Protein AF-A0A1J4KI04-F1 (afdb_monomer)

Sequence (326 aa):
MLRLYLRALSANTQESIVEVAEDTQDYMMHNFNSMPKLFSFDTTFLATLIESESIIQQVRSPKKSLAASDVIFCFVLVPTCIFSVNPPDESRFRLMTSTVLQTIPWPTYISQAISRRYNLSFTIFNRNVNLQNSVLIGVASLYQAFIGRNTGAKTKRPIVSFLSKSFQIFVINQLAFCLSQFLLKKLSFIPPSIIEEVVPSFIAAPLTHLVLTVGVENLFSSLVLSILRANKNPPRCDYEIPPEEPVPQALKCIICYDIFTDPVTCRGHTFCRGCLRRWLHRTRGHARHPITGEMIKESDIKSNIVFDLLVSNYRLCLQNKNRNRA

Radius of gyration: 25.9 Å; Cα contacts (8 Å, |Δi|>4): 311; chains: 1; bounding box: 59×44×76 Å

Secondary structure (DSSP, 8-state):
-HHHHHHHHH--SHHHHHHHHHHHHHHHHHHGGG---TT---HHHHHHHHHHHHHHHHHHS--SS--HHHHHIIIIIHHHHHHTT---HHHHHHHHHHHHHTTS-HHHHHHHHHHHHH---HHHHHH-HHHHHHHHHHHHHHHHHHHHHHHS-S----HHHHHHHHHHHHHHHHHHHHHHHHHHHH-TTS-HHHHHHHHIIIIIHHHHHHHHHT-HHHHHHHHHHHHHHHH--------PPPTTS---GGGB-TTTSSB-SSEEEETTEEEEHHHHHHHHHHTTT--B-TTT--B--GGGEEE-HHHHHHHHHHHHHHHHHHHTT-

Solvent-accessible surface area (backbone atoms only — not comparable to full-atom values): 18268 Å² total; per-residue (Å²): 109,52,70,57,43,54,49,37,71,69,27,76,48,71,66,51,35,45,54,47,37,45,55,48,42,52,50,29,56,77,43,48,91,68,65,75,57,82,81,68,70,54,61,63,56,50,34,46,46,54,37,31,47,30,56,47,47,36,64,76,56,70,65,91,66,84,50,73,66,52,49,45,41,44,70,45,50,51,49,52,60,48,60,75,66,65,61,59,70,73,42,48,54,49,41,56,49,27,38,57,58,49,72,51,63,50,68,60,54,52,51,52,52,50,28,72,73,66,70,47,58,59,66,63,58,69,69,36,62,69,58,49,45,52,51,49,41,42,52,32,18,45,50,48,40,52,51,55,59,70,72,57,68,96,67,89,70,57,69,66,61,51,53,52,48,20,51,52,36,27,52,44,48,52,50,32,50,53,49,34,57,50,45,56,73,72,42,74,88,54,62,62,71,54,48,67,50,45,38,42,62,71,48,27,47,45,51,44,50,42,39,74,76,63,29,61,72,54,49,52,32,51,49,53,50,50,53,50,55,74,70,46,79,72,77,83,63,83,61,77,77,59,91,83,61,85,76,58,72,70,51,35,12,85,83,77,72,40,70,55,53,69,27,22,30,41,89,30,44,66,31,19,43,71,55,52,54,55,53,37,64,70,41,77,87,50,38,44,39,94,82,85,60,45,83,55,56,78,89,51,54,40,80,30,64,53,57,47,47,35,49,36,40,48,38,51,46,52,53,50,56,52,62,74,72,108

Nearest PDB structures (foldseek):
  7l3l-assembly1_A  TM=8.160E-01  e=5.608E-02  Homo sapiens
  7l3l-assembly2_C  TM=7.860E-01  e=6.417E-02  Homo sapiens

Mean predicted aligned error: 6.83 Å

InterPro domains:
  IPR013083 Zinc finger, RING/FYVE/PHD-type [G3DSA:3.30.40.10] (244-317)
  IPR027370 Zinc finger, RING-type, eukaryotic [PF13445] (253-281)
  IPR039577 E3 ubiquitin-protein ligase Rad18 [PTHR14134] (231-315)

Organism: NCBI:txid1144522

Foldseek 3Di:
DLVLLVQLVVDQAPVSLLVSLVVLLVCLLVCLVQDDDLPDDQLLLVLLLLLLLLLLLCLVPVDPDDDPVLCCVLVPVQLVVSVVVVHPPVSSVSSNVSSVSSGDRNLVVVLVVCCVPPVPDSVVCVVDSVNSSLVSLLVSLLSSLVSLVVVPDDDDDDVVVSVVLSVQLSVQSVVLSVVLVVCVVVVVVDPSVCSSPCSCVPGSSSSNVCCSRPNPVVVVSVVVVVVVVVPDPDPPLPQDDPPPDDDDPSQAAPQVRDGADQWKDASSDIHHPVRLVVVQVVVPPQSADPPPRDGDDPVRIGGDVSSVSSSSSSSVSVVVVVVVVD

Structure (mmCIF, N/CA/C/O backbone):
data_AF-A0A1J4KI04-F1
#
_entry.id   AF-A0A1J4KI04-F1
#
loop_
_atom_site.group_PDB
_atom_site.id
_atom_site.type_symbol
_atom_site.label_atom_id
_atom_site.label_alt_id
_atom_site.label_comp_id
_atom_site.label_asym_id
_atom_site.label_entity_id
_atom_site.label_seq_id
_atom_site.pdbx_PDB_ins_code
_atom_site.Cartn_x
_atom_site.Cartn_y
_atom_site.Cartn_z
_atom_site.occupancy
_atom_site.B_iso_or_equiv
_atom_site.auth_seq_id
_atom_site.auth_comp_id
_atom_site.auth_asym_id
_atom_site.auth_atom_id
_atom_site.pdbx_PDB_model_num
ATOM 1 N N . MET A 1 1 ? -5.953 6.759 8.033 1.00 85.81 1 MET A N 1
ATOM 2 C CA . MET A 1 1 ? -5.789 5.678 9.043 1.00 85.81 1 MET A CA 1
ATOM 3 C C . MET A 1 1 ? -4.759 5.967 10.138 1.00 85.81 1 MET A C 1
ATOM 5 O O . MET A 1 1 ? -5.140 5.861 11.293 1.00 85.81 1 MET A O 1
ATOM 9 N N . LEU A 1 2 ? -3.492 6.320 9.852 1.00 87.19 2 LEU A N 1
ATOM 10 C CA . LEU A 1 2 ? -2.475 6.498 10.916 1.00 87.19 2 LEU A CA 1
ATOM 11 C C . LEU A 1 2 ? -2.885 7.531 11.981 1.00 87.19 2 LEU A C 1
ATOM 13 O O . LEU A 1 2 ? -2.765 7.252 13.167 1.00 87.19 2 LEU A O 1
ATOM 17 N N . ARG A 1 3 ? -3.437 8.681 11.572 1.00 92.50 3 ARG A N 1
ATOM 18 C CA . ARG A 1 3 ? -3.956 9.703 12.500 1.00 92.50 3 ARG A CA 1
ATOM 19 C C . ARG A 1 3 ? -4.991 9.141 13.486 1.00 92.50 3 ARG A C 1
ATOM 21 O O . ARG A 1 3 ? -4.889 9.412 14.674 1.00 92.50 3 ARG A O 1
ATOM 28 N N . LEU A 1 4 ? -5.947 8.343 13.003 1.00 94.56 4 LEU A N 1
ATOM 29 C CA . LEU A 1 4 ? -6.974 7.706 13.841 1.00 94.56 4 LEU A CA 1
ATOM 30 C C . LEU A 1 4 ? -6.364 6.682 14.797 1.00 94.56 4 LEU A C 1
ATOM 32 O O . LEU A 1 4 ? -6.734 6.630 15.960 1.00 94.56 4 LEU A O 1
ATOM 36 N N . TYR A 1 5 ? -5.375 5.919 14.333 1.00 93.06 5 TYR A N 1
ATOM 37 C CA . TYR A 1 5 ? -4.645 4.989 15.188 1.00 93.06 5 TYR A CA 1
ATOM 38 C C . TYR A 1 5 ? -3.877 5.709 16.311 1.00 93.06 5 TYR A C 1
ATOM 40 O O . TYR A 1 5 ? -3.910 5.269 17.455 1.00 93.06 5 TYR A O 1
ATOM 48 N N . LEU A 1 6 ? -3.215 6.834 16.013 1.00 92.50 6 LEU A N 1
ATOM 49 C CA . LEU A 1 6 ? -2.539 7.646 17.031 1.00 92.50 6 LEU A CA 1
ATOM 50 C C . LEU A 1 6 ? -3.536 8.263 18.023 1.00 92.50 6 LEU A C 1
ATOM 52 O O . LEU A 1 6 ? -3.277 8.233 19.221 1.00 92.50 6 LEU A O 1
ATOM 56 N N . ARG A 1 7 ? -4.693 8.746 17.546 1.00 96.50 7 ARG A N 1
ATOM 57 C CA . ARG A 1 7 ? -5.780 9.221 18.419 1.00 96.50 7 ARG A CA 1
ATOM 58 C C . ARG A 1 7 ? -6.316 8.112 19.319 1.00 96.50 7 ARG A C 1
ATOM 60 O O . ARG A 1 7 ? -6.491 8.340 20.508 1.00 96.50 7 ARG A O 1
ATOM 67 N N . ALA A 1 8 ? -6.504 6.910 18.777 1.00 95.38 8 ALA A N 1
ATOM 68 C CA . ALA A 1 8 ? -6.919 5.747 19.552 1.00 95.38 8 ALA A CA 1
ATOM 69 C C . ALA A 1 8 ? -5.881 5.378 20.620 1.00 95.38 8 ALA A C 1
ATOM 71 O O . ALA A 1 8 ? -6.259 5.018 21.725 1.00 95.38 8 ALA A O 1
ATOM 72 N N . LEU A 1 9 ? -4.579 5.526 20.338 1.00 92.75 9 LEU A N 1
ATOM 73 C CA . LEU A 1 9 ? -3.530 5.328 21.345 1.00 92.75 9 LEU A CA 1
ATOM 74 C C . LEU A 1 9 ? -3.581 6.361 22.473 1.00 92.75 9 LEU A C 1
ATOM 76 O O . LEU A 1 9 ? -3.302 6.004 23.613 1.00 92.75 9 LEU A O 1
ATOM 80 N N . SER A 1 10 ? -3.902 7.617 22.163 1.00 95.12 10 SER A N 1
ATOM 81 C CA . SER A 1 10 ? -4.017 8.681 23.166 1.00 95.12 10 SER A CA 1
ATOM 82 C C . SER A 1 10 ? -5.359 8.699 23.905 1.00 95.12 10 SER A C 1
ATOM 84 O O . SER A 1 10 ? -5.463 9.368 24.927 1.00 95.12 10 SER A O 1
ATOM 86 N N . ALA A 1 11 ? -6.382 8.007 23.396 1.00 97.00 11 ALA A N 1
ATOM 87 C CA . ALA A 1 11 ? -7.722 8.000 23.973 1.00 97.00 11 ALA A CA 1
ATOM 88 C C . ALA A 1 11 ? -7.748 7.173 25.267 1.00 97.00 11 ALA A C 1
ATOM 90 O O . ALA A 1 11 ? -7.657 5.943 25.238 1.00 97.00 11 ALA A O 1
ATOM 91 N N . ASN A 1 12 ? -7.851 7.870 26.397 1.00 95.69 12 ASN A N 1
ATOM 92 C CA . ASN A 1 12 ? -7.783 7.320 27.751 1.00 95.69 12 ASN A CA 1
ATOM 93 C C . ASN A 1 12 ? -9.030 7.631 28.602 1.00 95.69 12 ASN A C 1
ATOM 95 O O . ASN A 1 12 ? -9.054 7.290 29.783 1.00 95.69 12 ASN A O 1
ATOM 99 N N . THR A 1 13 ? -10.047 8.272 28.021 1.00 97.12 13 THR A N 1
ATOM 100 C CA . THR A 1 13 ? -11.359 8.507 28.645 1.00 97.12 13 THR A CA 1
ATOM 101 C C . THR A 1 13 ? -12.451 7.825 27.831 1.00 97.12 13 THR A C 1
ATOM 103 O O . THR A 1 13 ? -12.271 7.575 26.640 1.00 97.12 13 THR A O 1
ATOM 106 N N . GLN A 1 14 ? -13.600 7.528 28.441 1.00 97.31 14 GLN A N 1
ATOM 107 C CA . GLN A 1 14 ? -14.695 6.873 27.718 1.00 97.31 14 GLN A CA 1
ATOM 108 C C . GLN A 1 14 ? -15.203 7.741 26.561 1.00 97.31 14 GLN A C 1
ATOM 110 O O . GLN A 1 14 ? -15.413 7.228 25.466 1.00 97.31 14 GLN A O 1
ATOM 115 N N . GLU A 1 15 ? -15.320 9.052 26.772 1.00 97.69 15 GLU A N 1
ATOM 116 C CA . GLU A 1 15 ? -15.800 10.006 25.773 1.00 97.69 15 GLU A CA 1
ATOM 117 C C . GLU A 1 15 ? -14.845 10.088 24.577 1.00 97.69 15 GLU A C 1
ATOM 119 O O . GLU A 1 15 ? -15.279 9.956 23.435 1.00 97.69 15 GLU A O 1
ATOM 124 N N . SER A 1 16 ? -13.535 10.213 24.830 1.00 98.00 16 SER A N 1
ATOM 125 C CA . SER A 1 16 ? -12.532 10.277 23.756 1.00 98.00 16 SER A CA 1
ATOM 126 C C . SER A 1 16 ? -12.443 8.970 22.968 1.00 98.00 16 SER A C 1
ATOM 128 O O . SER A 1 16 ? -12.221 8.988 21.759 1.00 98.00 16 SER A O 1
ATOM 130 N N . ILE A 1 17 ? -12.645 7.822 23.621 1.00 98.12 17 ILE A N 1
ATOM 131 C CA . ILE A 1 17 ? -12.688 6.523 22.943 1.00 98.12 17 ILE A CA 1
ATOM 132 C C . ILE A 1 17 ? -13.905 6.440 22.015 1.00 98.12 17 ILE A C 1
ATOM 134 O O . ILE A 1 17 ? -13.762 5.979 20.882 1.00 98.12 17 ILE A O 1
ATOM 138 N N . VAL A 1 18 ? -15.082 6.880 22.472 1.00 98.19 18 VAL A N 1
ATOM 139 C CA . VAL A 1 18 ? -16.311 6.885 21.661 1.00 98.19 18 VAL A CA 1
ATOM 140 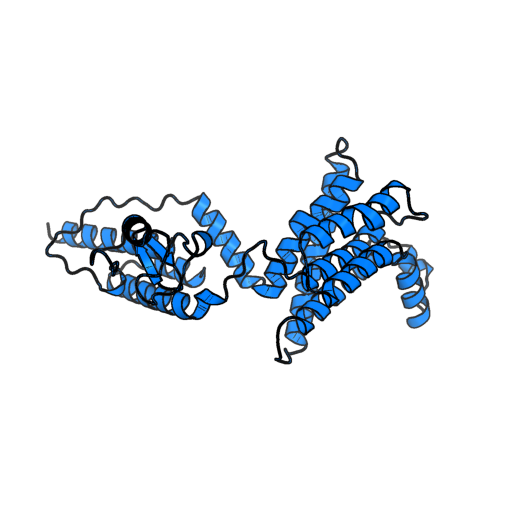C C . VAL A 1 18 ? -16.171 7.825 20.468 1.00 98.19 18 VAL A C 1
ATOM 142 O O . VAL A 1 18 ? -16.418 7.396 19.345 1.00 98.19 18 VAL A O 1
ATOM 145 N N . GLU A 1 19 ? -15.673 9.042 20.682 1.00 98.19 19 GLU A N 1
ATOM 146 C CA . GLU A 1 19 ? -15.419 10.017 19.613 1.00 98.19 19 GLU A CA 1
ATOM 147 C C . GLU A 1 19 ? -14.491 9.436 18.531 1.00 98.19 19 GLU A C 1
ATOM 149 O O . GLU A 1 19 ? -14.776 9.495 17.334 1.00 98.19 19 GLU A O 1
ATOM 154 N N . VAL A 1 20 ? -13.382 8.802 18.934 1.00 98.00 20 VAL A N 1
ATOM 155 C CA . VAL A 1 20 ? -12.448 8.189 17.977 1.00 98.00 20 VAL A CA 1
ATOM 156 C C . VAL A 1 20 ? -13.065 6.970 17.284 1.00 98.00 20 VAL A C 1
ATOM 158 O O . VAL A 1 20 ? -12.738 6.711 16.122 1.00 98.00 20 VAL A O 1
ATOM 161 N N . ALA A 1 21 ? -13.944 6.219 17.953 1.00 98.00 21 ALA A N 1
ATOM 162 C CA . ALA A 1 21 ? -14.664 5.101 17.347 1.00 98.00 21 ALA A CA 1
ATOM 163 C C . ALA A 1 21 ? -15.611 5.576 16.234 1.00 98.00 21 ALA A C 1
ATOM 165 O O . ALA A 1 21 ? -15.571 5.018 15.134 1.00 98.00 21 ALA A O 1
ATOM 166 N N . GLU A 1 22 ? -16.391 6.629 16.490 1.00 97.75 22 GLU A N 1
ATOM 167 C CA . GLU A 1 22 ? -17.307 7.249 15.522 1.00 97.75 22 GLU A CA 1
ATOM 168 C C . GLU A 1 22 ? -16.541 7.800 14.315 1.00 97.75 22 GLU A C 1
ATOM 170 O O . GLU A 1 22 ? -16.781 7.371 13.185 1.00 97.75 22 GLU A O 1
ATOM 175 N N . ASP A 1 23 ? -15.501 8.604 14.553 1.00 97.50 23 ASP A N 1
ATOM 176 C CA . ASP A 1 23 ? -14.636 9.130 13.491 1.00 97.50 23 ASP A CA 1
ATOM 177 C C . ASP A 1 23 ? -13.989 8.021 12.650 1.00 97.50 23 ASP A C 1
ATOM 179 O O . ASP A 1 23 ? -13.782 8.154 11.437 1.00 97.50 23 ASP A O 1
ATOM 183 N N . THR A 1 24 ? -13.615 6.911 13.293 1.00 95.94 24 THR A N 1
ATOM 184 C CA . THR A 1 24 ? -13.022 5.768 12.595 1.00 95.94 24 THR A CA 1
ATOM 185 C C . THR A 1 24 ? -14.052 5.080 11.714 1.00 95.94 24 THR A C 1
ATOM 187 O O . THR A 1 24 ? -13.730 4.712 10.581 1.00 95.94 24 THR A O 1
ATOM 190 N N . GLN A 1 25 ? -15.277 4.906 12.205 1.00 95.62 25 GLN A N 1
ATOM 191 C CA . GLN A 1 25 ? -16.367 4.319 11.441 1.00 95.62 25 GLN A CA 1
ATOM 192 C C . GLN A 1 25 ? -16.732 5.190 10.236 1.00 95.62 25 GLN A C 1
ATOM 194 O O . GLN A 1 25 ? -16.749 4.681 9.114 1.00 95.62 25 GLN A O 1
ATOM 199 N N . ASP A 1 26 ? -16.884 6.497 10.428 1.00 95.56 26 ASP A N 1
ATOM 200 C CA . ASP A 1 26 ? -17.163 7.452 9.353 1.00 95.56 26 ASP A CA 1
ATOM 201 C C . ASP A 1 26 ? -16.053 7.458 8.300 1.00 95.56 26 ASP A C 1
ATOM 203 O O . ASP A 1 26 ? -16.305 7.341 7.095 1.00 95.56 26 ASP A O 1
ATOM 207 N N . TYR A 1 27 ? -14.790 7.485 8.738 1.00 93.62 27 TYR A N 1
ATOM 208 C CA . TYR A 1 27 ? -13.652 7.379 7.829 1.00 93.62 27 TYR A CA 1
ATOM 209 C C . TYR A 1 27 ? -13.711 6.097 6.990 1.00 93.62 27 TYR A C 1
ATOM 211 O O . TYR A 1 27 ? -13.436 6.138 5.786 1.00 93.62 27 TYR A O 1
ATOM 219 N N . MET A 1 28 ? -14.039 4.954 7.601 1.00 92.19 28 MET A N 1
ATOM 220 C CA . MET A 1 28 ? -14.116 3.673 6.896 1.00 92.19 28 MET A CA 1
ATOM 221 C C . MET A 1 28 ? -15.279 3.630 5.907 1.00 92.19 28 MET A C 1
ATOM 223 O O . MET A 1 28 ? -15.091 3.112 4.806 1.00 92.19 28 MET A O 1
ATOM 227 N N . MET A 1 29 ? -16.425 4.219 6.247 1.00 91.75 29 MET A N 1
ATOM 228 C CA . MET A 1 29 ? -17.570 4.337 5.343 1.00 91.75 29 MET A CA 1
ATOM 229 C C . MET A 1 29 ? -17.233 5.171 4.104 1.00 91.75 29 MET A C 1
ATOM 231 O O . MET A 1 29 ? -17.523 4.757 2.982 1.00 91.75 29 MET A O 1
ATOM 235 N N . HIS A 1 30 ? -16.536 6.297 4.271 1.00 91.06 30 HIS A N 1
ATOM 236 C CA . HIS A 1 30 ? -16.162 7.161 3.147 1.00 91.06 30 HIS A CA 1
ATOM 237 C C . HIS A 1 30 ? -14.992 6.629 2.305 1.00 91.06 30 HIS A C 1
ATOM 239 O O . HIS A 1 30 ? -14.905 6.932 1.115 1.00 91.06 30 HIS A O 1
ATOM 245 N N . ASN A 1 31 ? -14.089 5.832 2.887 1.00 85.75 31 ASN A N 1
ATOM 246 C CA . ASN A 1 31 ? -12.852 5.391 2.226 1.00 85.75 31 ASN A CA 1
ATOM 247 C C . ASN A 1 31 ? -12.806 3.893 1.893 1.00 85.75 31 ASN A C 1
ATOM 249 O O . ASN A 1 31 ? -11.763 3.384 1.479 1.00 85.75 31 ASN A O 1
ATOM 253 N N . PHE A 1 32 ? -13.904 3.153 2.054 1.00 81.50 32 PHE A N 1
ATOM 254 C CA . PHE A 1 32 ? -13.889 1.715 1.784 1.00 81.50 32 PHE A CA 1
ATOM 255 C C . PHE A 1 32 ? -13.513 1.392 0.323 1.00 81.50 32 PHE A C 1
ATOM 257 O O . PHE A 1 32 ? -12.686 0.510 0.079 1.00 81.50 32 PHE A O 1
ATOM 264 N N . ASN A 1 33 ? -14.049 2.146 -0.640 1.00 73.56 33 ASN A N 1
ATOM 265 C CA . ASN A 1 33 ? -13.788 1.928 -2.068 1.00 73.56 33 ASN A CA 1
ATOM 266 C C . ASN A 1 33 ? -12.389 2.383 -2.518 1.00 73.56 33 ASN A C 1
ATOM 268 O O . ASN A 1 33 ? -11.973 2.056 -3.627 1.00 73.56 33 ASN A O 1
ATOM 272 N N . SER A 1 34 ? -11.661 3.139 -1.688 1.00 66.44 34 SER A N 1
ATOM 273 C CA . SER A 1 34 ? -10.398 3.777 -2.075 1.00 66.44 34 SER A CA 1
ATOM 274 C C . SER A 1 34 ? -9.149 3.042 -1.598 1.00 66.44 34 SER A C 1
ATOM 276 O O . SER A 1 34 ? -8.052 3.467 -1.949 1.00 66.44 34 SER A O 1
ATOM 278 N N . MET A 1 35 ? -9.262 1.939 -0.842 1.00 61.41 35 MET A N 1
ATOM 279 C CA . MET A 1 35 ? -8.083 1.149 -0.470 1.00 61.41 35 MET A CA 1
ATOM 280 C C . MET A 1 35 ? -7.562 0.362 -1.679 1.00 61.41 35 MET A C 1
ATOM 282 O O . MET A 1 35 ? -8.175 -0.645 -2.052 1.00 61.41 35 MET A O 1
ATOM 286 N N . PRO A 1 36 ? -6.412 0.733 -2.264 1.00 61.50 36 PRO A N 1
ATOM 287 C CA . PRO A 1 36 ? -5.876 -0.021 -3.377 1.00 61.50 36 PRO A CA 1
ATOM 288 C C . PRO A 1 36 ? -5.327 -1.342 -2.867 1.00 61.50 36 PRO A C 1
ATOM 290 O O . PRO A 1 36 ? -4.739 -1.439 -1.784 1.00 61.50 36 PRO A O 1
ATOM 293 N N . LYS A 1 37 ? -5.524 -2.389 -3.661 1.00 66.75 37 LYS A N 1
ATOM 294 C CA . LYS A 1 37 ? -4.862 -3.659 -3.398 1.00 66.75 37 LYS A CA 1
ATOM 295 C C . LYS A 1 37 ? -3.406 -3.478 -3.804 1.00 66.75 37 LYS A C 1
ATOM 297 O O . LYS A 1 37 ? -3.122 -3.011 -4.904 1.00 66.75 37 LYS A O 1
ATOM 302 N N . LEU A 1 38 ? -2.495 -3.853 -2.909 1.00 59.56 38 LEU A N 1
ATOM 303 C CA . LEU A 1 38 ? -1.060 -3.601 -3.062 1.00 59.56 38 LEU A CA 1
ATOM 304 C C . LEU A 1 38 ? -0.484 -4.169 -4.375 1.00 59.56 38 LEU A C 1
ATOM 306 O O . LEU A 1 38 ? 0.456 -3.607 -4.922 1.00 59.56 38 LEU A O 1
ATOM 310 N N . PHE A 1 39 ? -1.100 -5.239 -4.889 1.00 62.22 39 PHE A N 1
ATOM 311 C CA . PHE A 1 39 ? -0.681 -5.961 -6.092 1.00 62.22 39 PHE A CA 1
ATOM 312 C C . PHE A 1 39 ? -1.728 -5.981 -7.216 1.00 62.22 39 PHE A C 1
ATOM 314 O O . PHE A 1 39 ? -1.574 -6.739 -8.169 1.00 62.22 39 PHE A O 1
ATOM 321 N N . SER A 1 40 ? -2.806 -5.189 -7.137 1.00 67.62 40 SER A N 1
ATOM 322 C CA . SER A 1 40 ? -3.683 -5.028 -8.305 1.00 67.62 40 SER A CA 1
ATOM 323 C C . SER A 1 40 ? -3.160 -3.880 -9.155 1.00 67.62 40 SER A C 1
ATOM 325 O O . SER A 1 40 ? -3.476 -2.722 -8.884 1.00 67.62 40 SER A O 1
ATOM 327 N N . PHE A 1 41 ? -2.344 -4.198 -10.152 1.00 70.88 41 PHE A N 1
ATOM 328 C CA . PHE A 1 41 ? -1.918 -3.224 -11.146 1.00 70.88 41 PHE A CA 1
ATOM 329 C C . PHE A 1 41 ? -2.980 -3.123 -12.238 1.00 70.88 41 PHE A C 1
ATOM 331 O O . PHE A 1 41 ? -3.455 -4.142 -12.740 1.00 70.88 41 PHE A O 1
ATOM 338 N N . ASP A 1 42 ? -3.334 -1.901 -12.633 1.00 82.00 42 ASP A N 1
ATOM 339 C CA . ASP A 1 42 ? -3.959 -1.716 -13.939 1.00 82.00 42 ASP A CA 1
ATOM 340 C C . ASP A 1 42 ? -2.948 -2.142 -15.013 1.00 82.00 42 ASP A C 1
ATOM 342 O O . ASP A 1 42 ? -1.768 -1.793 -14.954 1.00 82.00 42 ASP A O 1
ATOM 346 N N . THR A 1 43 ? -3.412 -2.894 -16.001 1.00 82.81 43 THR A N 1
ATOM 347 C CA . THR A 1 43 ? -2.647 -3.317 -17.180 1.00 82.81 43 THR A CA 1
ATOM 348 C C . THR A 1 43 ? -1.940 -2.145 -17.868 1.00 82.81 43 THR A C 1
ATOM 350 O O . THR A 1 43 ? -0.791 -2.271 -18.286 1.00 82.81 43 THR A O 1
ATOM 353 N N . THR A 1 44 ? -2.568 -0.965 -17.893 1.00 85.38 44 THR A N 1
ATOM 354 C CA . THR A 1 44 ? -1.974 0.269 -18.426 1.00 85.38 44 THR A CA 1
ATOM 355 C C . THR A 1 44 ? -0.794 0.752 -17.585 1.00 85.38 44 THR A C 1
ATOM 357 O O . THR A 1 44 ? 0.225 1.213 -18.110 1.00 85.38 44 THR A O 1
ATOM 360 N N . PHE A 1 45 ? -0.912 0.643 -16.261 1.00 85.00 45 PHE A N 1
ATOM 361 C CA . PHE A 1 45 ? 0.172 0.971 -15.347 1.00 85.00 45 PHE A CA 1
ATOM 362 C C . PHE A 1 45 ? 1.317 -0.041 -15.469 1.00 85.00 45 PHE A C 1
ATOM 364 O O . PHE A 1 45 ? 2.471 0.368 -15.554 1.00 85.00 45 PHE A O 1
ATOM 371 N N . LEU A 1 46 ? 1.003 -1.336 -15.569 1.00 84.25 46 LEU A N 1
ATOM 372 C CA . LEU A 1 46 ? 1.996 -2.386 -15.799 1.00 84.25 46 LEU A CA 1
ATOM 373 C C . LEU A 1 46 ? 2.777 -2.151 -17.102 1.00 84.25 46 LEU A C 1
ATOM 375 O O . LEU A 1 46 ? 4.000 -2.230 -17.094 1.00 84.25 46 LEU A O 1
ATOM 379 N N . ALA A 1 47 ? 2.100 -1.780 -18.192 1.00 85.56 47 ALA A N 1
ATOM 380 C CA . ALA A 1 47 ? 2.762 -1.423 -19.448 1.00 85.56 47 ALA A CA 1
ATOM 381 C C . ALA A 1 47 ? 3.716 -0.234 -19.272 1.00 85.56 47 ALA A C 1
ATOM 383 O O . ALA A 1 47 ? 4.881 -0.299 -19.651 1.00 85.56 47 ALA A O 1
ATOM 384 N N . THR A 1 48 ? 3.242 0.826 -18.608 1.00 88.88 48 THR A N 1
ATOM 385 C CA . THR A 1 48 ? 4.055 2.014 -18.293 1.00 88.88 48 THR A CA 1
ATOM 386 C C . THR A 1 48 ? 5.309 1.647 -17.517 1.00 88.88 48 THR A C 1
ATOM 388 O O . THR A 1 48 ? 6.390 2.161 -17.798 1.00 88.88 48 THR A O 1
ATOM 391 N N . LEU A 1 49 ? 5.157 0.762 -16.536 1.00 86.00 49 LEU A N 1
ATOM 392 C CA . LEU A 1 49 ? 6.253 0.280 -15.726 1.00 86.00 49 LEU A CA 1
ATOM 393 C C . LEU A 1 49 ? 7.283 -0.452 -16.593 1.00 86.00 49 LEU A C 1
ATOM 395 O O . LEU A 1 49 ? 8.439 -0.051 -16.587 1.00 86.00 49 LEU A O 1
ATOM 399 N N . ILE A 1 50 ? 6.861 -1.441 -17.385 1.00 84.38 50 ILE A N 1
ATOM 400 C CA . ILE A 1 50 ? 7.736 -2.219 -18.280 1.00 84.38 50 ILE A CA 1
ATOM 401 C C . ILE A 1 50 ? 8.502 -1.302 -19.250 1.00 84.38 50 ILE A C 1
ATOM 403 O O . ILE A 1 50 ? 9.702 -1.483 -19.466 1.00 84.38 50 ILE A O 1
ATOM 407 N N . GLU A 1 51 ? 7.836 -0.284 -19.799 1.00 87.50 51 GLU A N 1
ATOM 408 C CA . GLU A 1 51 ? 8.451 0.719 -20.679 1.00 87.50 51 GLU A CA 1
ATOM 409 C C . GLU A 1 51 ? 9.515 1.532 -19.938 1.00 87.50 51 GLU A C 1
ATOM 411 O O . GLU A 1 51 ? 10.654 1.637 -20.385 1.00 87.50 51 GLU A O 1
ATOM 416 N N . SER A 1 52 ? 9.164 2.094 -18.783 1.00 89.69 52 SER A N 1
ATOM 417 C CA . SER A 1 52 ? 10.073 2.929 -17.995 1.00 89.69 52 SER A CA 1
ATOM 418 C C . SER A 1 52 ? 11.252 2.153 -17.407 1.00 89.69 52 SER A C 1
ATOM 420 O O . SER A 1 52 ? 12.371 2.663 -17.400 1.00 89.69 52 SER A O 1
ATOM 422 N N . GLU A 1 53 ? 11.031 0.912 -16.973 1.00 85.75 53 GLU A N 1
ATOM 423 C CA . GLU A 1 53 ? 12.085 0.036 -16.475 1.00 85.75 53 GLU A CA 1
ATOM 424 C C . GLU A 1 53 ? 13.072 -0.299 -17.574 1.00 85.75 53 GLU A C 1
ATOM 426 O O . GLU A 1 53 ? 14.268 -0.332 -17.322 1.00 85.75 53 GLU A O 1
ATOM 431 N N . SER A 1 54 ? 12.618 -0.421 -18.817 1.00 84.12 54 SER A N 1
ATOM 432 C CA . SER A 1 54 ? 13.533 -0.632 -19.931 1.00 84.12 54 SER A CA 1
ATOM 433 C C . SER A 1 54 ? 14.492 0.540 -20.161 1.00 84.12 54 SER A C 1
ATOM 435 O O . SER A 1 54 ? 15.679 0.335 -20.417 1.00 84.12 54 SER A O 1
ATOM 437 N N . ILE A 1 55 ? 14.015 1.776 -19.967 1.00 87.25 55 ILE A N 1
ATOM 438 C CA . ILE A 1 55 ? 14.852 2.981 -20.012 1.00 87.25 55 ILE A CA 1
ATOM 439 C C . ILE A 1 55 ? 15.869 2.945 -18.862 1.00 87.25 55 ILE A C 1
ATOM 441 O O . ILE A 1 55 ? 17.049 3.229 -19.067 1.00 87.25 55 ILE A O 1
ATOM 445 N N . ILE A 1 56 ? 15.429 2.565 -17.657 1.00 88.12 56 ILE A N 1
ATOM 446 C CA . ILE A 1 56 ? 16.269 2.501 -16.451 1.00 88.12 56 ILE A CA 1
ATOM 447 C C . ILE A 1 56 ? 17.286 1.350 -16.522 1.00 88.12 56 ILE A C 1
ATOM 449 O O . ILE A 1 56 ? 18.426 1.504 -16.091 1.00 88.12 56 ILE A O 1
ATOM 453 N N . GLN A 1 57 ? 16.926 0.193 -17.069 1.00 85.19 57 GLN A N 1
ATOM 454 C CA . GLN A 1 57 ? 17.807 -0.971 -17.175 1.00 85.19 57 GLN A CA 1
ATOM 455 C C . GLN A 1 57 ? 18.967 -0.719 -18.132 1.00 85.19 57 GLN A C 1
ATOM 457 O O . GLN A 1 57 ? 20.107 -1.071 -17.828 1.00 85.19 57 GLN A O 1
ATOM 462 N N . GLN A 1 58 ? 18.724 -0.031 -19.245 1.00 84.88 58 GLN A N 1
ATOM 463 C CA . GLN A 1 58 ? 19.793 0.305 -20.187 1.00 84.88 58 GLN A CA 1
ATOM 464 C C . GLN A 1 58 ? 20.816 1.297 -19.630 1.00 84.88 58 GLN A C 1
ATOM 466 O O . GLN A 1 58 ? 21.933 1.377 -20.135 1.00 84.88 58 GLN A O 1
ATOM 471 N N . VAL A 1 59 ? 20.462 2.025 -18.570 1.00 82.81 5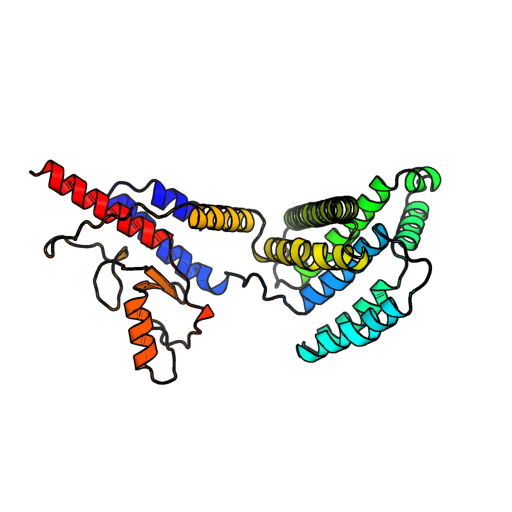9 VAL A N 1
ATOM 472 C CA . VAL A 1 59 ? 21.408 2.840 -17.799 1.00 82.81 59 VAL A CA 1
ATOM 473 C C . VAL A 1 59 ? 22.416 1.951 -17.064 1.00 82.81 59 VAL A C 1
ATOM 475 O O . VAL A 1 59 ? 23.581 2.314 -16.932 1.00 82.81 59 VAL A O 1
ATOM 478 N N . ARG A 1 60 ? 21.974 0.789 -16.565 1.00 81.31 60 ARG A N 1
ATOM 479 C CA . ARG A 1 60 ? 22.816 -0.157 -15.813 1.00 81.31 60 ARG A CA 1
ATOM 480 C C . ARG A 1 60 ? 23.737 -0.932 -16.741 1.00 81.31 60 ARG A C 1
ATOM 482 O O . ARG A 1 60 ? 24.929 -1.042 -16.474 1.00 81.31 60 ARG A O 1
ATOM 489 N N . SER A 1 61 ? 23.163 -1.449 -17.821 1.00 82.31 61 SER A N 1
ATOM 490 C CA . SER A 1 61 ? 23.844 -2.318 -18.770 1.00 82.31 61 SER A CA 1
ATOM 491 C C . SER A 1 61 ? 23.472 -1.894 -20.191 1.00 82.31 61 SER A C 1
ATOM 493 O O . SER A 1 61 ? 22.511 -2.413 -20.765 1.00 82.31 61 SER A O 1
ATOM 495 N N . PRO A 1 62 ? 24.176 -0.900 -20.768 1.00 81.62 62 PRO A N 1
ATOM 496 C CA . PRO A 1 62 ? 23.930 -0.484 -22.139 1.00 81.62 62 PRO A CA 1
ATOM 497 C C . PRO A 1 62 ? 24.284 -1.636 -23.083 1.00 81.62 62 PRO A C 1
ATOM 499 O O . PRO A 1 62 ? 25.454 -1.933 -23.340 1.00 81.62 62 PRO A O 1
ATOM 502 N N . LYS A 1 63 ? 23.254 -2.306 -23.599 1.00 78.44 63 LYS A N 1
ATOM 503 C CA . LYS A 1 63 ? 23.411 -3.420 -24.532 1.00 78.44 63 LYS A CA 1
ATOM 504 C C . LYS A 1 63 ? 23.769 -2.877 -25.911 1.00 78.44 63 LYS A C 1
ATOM 506 O O . LYS A 1 63 ? 23.010 -2.119 -26.507 1.00 78.44 63 LYS A O 1
ATOM 511 N N . LYS A 1 64 ? 24.940 -3.266 -26.423 1.00 80.88 64 LYS A N 1
ATOM 512 C CA . LYS A 1 64 ? 25.362 -2.950 -27.802 1.00 80.88 64 LYS A CA 1
ATOM 513 C C . LYS A 1 64 ? 24.639 -3.813 -28.838 1.00 80.88 64 LYS A C 1
ATOM 515 O O . LYS A 1 64 ? 24.480 -3.395 -29.979 1.00 80.88 64 LYS A O 1
ATOM 520 N N . SER A 1 65 ? 24.218 -5.007 -28.436 1.00 84.75 65 SER A N 1
ATOM 521 C CA . SER A 1 65 ? 23.451 -5.954 -29.238 1.00 84.75 65 SER A CA 1
ATOM 522 C C . SER A 1 65 ? 22.487 -6.723 -28.337 1.00 84.75 65 SER A C 1
ATOM 524 O O . SER A 1 65 ? 22.729 -6.873 -27.138 1.00 84.75 65 SER A O 1
ATOM 526 N N . LEU A 1 66 ? 21.383 -7.193 -28.915 1.00 82.12 66 LEU A N 1
ATOM 527 C CA . LEU A 1 66 ? 20.433 -8.063 -28.227 1.00 82.12 66 LEU A CA 1
ATOM 528 C C . LEU A 1 66 ? 21.016 -9.471 -28.131 1.00 82.12 66 LEU A C 1
ATOM 530 O O . LEU A 1 66 ? 2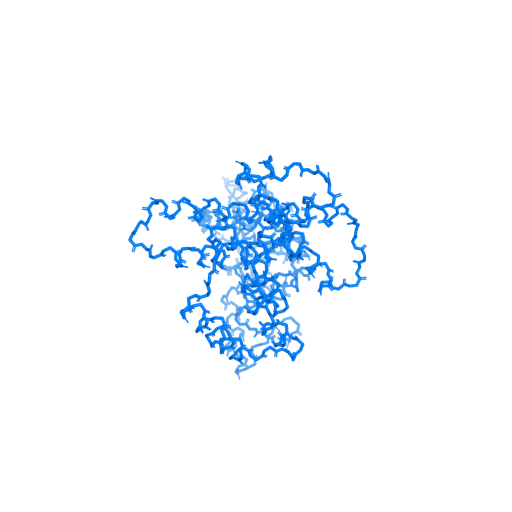1.370 -10.064 -29.152 1.00 82.12 66 LEU A O 1
ATOM 534 N N . ALA A 1 67 ? 21.095 -10.021 -26.920 1.00 84.25 67 ALA A N 1
ATOM 535 C CA . ALA A 1 67 ? 21.388 -11.437 -26.758 1.00 84.25 67 ALA A CA 1
ATOM 536 C C . ALA A 1 67 ? 20.170 -12.276 -27.182 1.00 84.25 67 ALA A C 1
ATOM 538 O O . ALA A 1 67 ? 19.028 -11.828 -27.074 1.00 84.25 67 ALA A O 1
ATOM 539 N N . ALA A 1 68 ? 20.385 -13.526 -27.603 1.00 84.81 68 ALA A N 1
ATOM 540 C CA . ALA A 1 68 ? 19.281 -14.440 -27.919 1.00 84.81 68 ALA A CA 1
ATOM 541 C C . ALA A 1 68 ? 18.311 -14.612 -26.732 1.00 84.81 68 ALA A C 1
ATOM 543 O O . ALA A 1 68 ? 17.100 -14.687 -26.925 1.00 84.81 68 ALA A O 1
ATOM 544 N N . SER A 1 69 ? 18.831 -14.594 -25.499 1.00 79.19 69 SER A N 1
ATOM 545 C CA . SER A 1 69 ? 18.024 -14.612 -24.275 1.00 79.19 69 SER A CA 1
ATOM 546 C C . SER A 1 69 ? 17.104 -13.400 -24.151 1.00 79.19 69 SER A C 1
ATOM 548 O O . SER A 1 69 ? 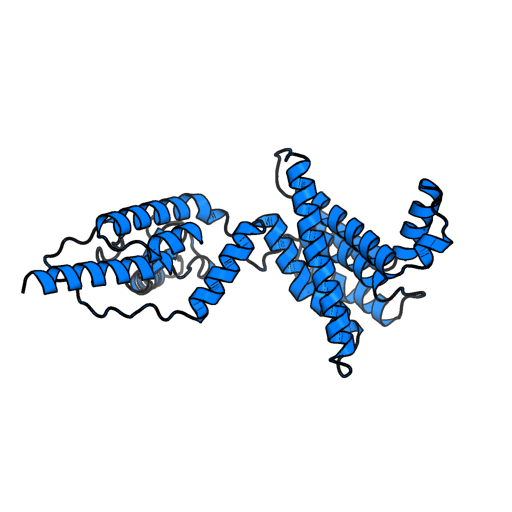15.969 -13.549 -23.713 1.00 79.19 69 SER A O 1
ATOM 550 N N . ASP A 1 70 ? 17.568 -12.219 -24.564 1.00 78.62 70 ASP A N 1
ATOM 551 C CA . ASP A 1 70 ? 16.771 -10.991 -24.530 1.00 78.62 70 ASP A CA 1
ATOM 552 C C . ASP A 1 70 ? 15.642 -11.065 -25.550 1.00 78.62 70 ASP A C 1
ATOM 554 O O . ASP A 1 70 ? 14.512 -10.695 -25.256 1.00 78.62 70 ASP A O 1
ATOM 558 N N . VAL A 1 71 ? 15.928 -11.612 -26.734 1.00 83.69 71 VAL A N 1
ATOM 559 C CA . VAL A 1 71 ? 14.908 -11.824 -27.763 1.00 83.69 71 VAL A CA 1
ATOM 560 C C . VAL A 1 71 ? 13.844 -12.803 -27.263 1.00 83.69 71 VAL A C 1
ATOM 562 O O . VAL A 1 71 ? 12.654 -12.514 -27.348 1.00 83.69 71 VAL A O 1
ATOM 565 N N . ILE A 1 72 ? 14.244 -13.934 -26.679 1.00 85.19 72 ILE A N 1
ATOM 566 C CA . ILE A 1 72 ? 13.294 -14.910 -26.122 1.00 85.19 72 ILE A CA 1
ATOM 567 C C . ILE A 1 72 ? 12.471 -14.278 -24.992 1.00 85.19 72 ILE A C 1
ATOM 569 O O . ILE A 1 72 ? 11.250 -14.431 -24.953 1.00 85.19 72 ILE A O 1
ATOM 573 N N . PHE A 1 73 ? 13.108 -13.540 -24.084 1.00 81.25 73 PHE A N 1
ATOM 574 C CA . PHE A 1 73 ? 12.411 -12.905 -22.973 1.00 81.25 73 PHE A CA 1
ATOM 575 C C . PHE A 1 73 ? 11.407 -11.848 -23.458 1.00 81.25 73 PHE A C 1
ATOM 577 O O . PHE A 1 73 ? 10.219 -11.944 -23.144 1.00 81.25 73 PHE A O 1
ATOM 584 N N . CYS A 1 74 ? 11.852 -10.899 -24.283 1.00 80.00 74 CYS A N 1
ATOM 585 C CA . CYS A 1 74 ? 11.042 -9.770 -24.737 1.00 80.00 74 CYS A CA 1
ATOM 586 C C . CYS A 1 74 ? 9.968 -10.161 -25.763 1.00 80.00 74 CYS A C 1
ATOM 588 O O . CYS A 1 74 ? 8.892 -9.568 -25.765 1.00 80.00 74 CYS A O 1
ATOM 590 N N . PHE A 1 75 ? 10.224 -11.138 -26.638 1.00 83.56 75 PHE A N 1
ATOM 591 C CA . PHE A 1 75 ? 9.299 -11.479 -27.729 1.00 83.56 75 PHE A CA 1
ATOM 592 C C . PHE A 1 75 ? 8.486 -12.752 -27.486 1.00 83.56 75 PHE A C 1
ATOM 594 O O . PHE A 1 75 ? 7.465 -12.934 -28.144 1.00 83.56 75 PHE A O 1
ATOM 601 N N . VAL A 1 76 ? 8.886 -13.614 -26.545 1.00 86.56 76 VAL A N 1
ATOM 602 C CA . VAL A 1 76 ? 8.158 -14.857 -26.242 1.00 86.56 76 VAL A CA 1
ATOM 603 C C . VAL A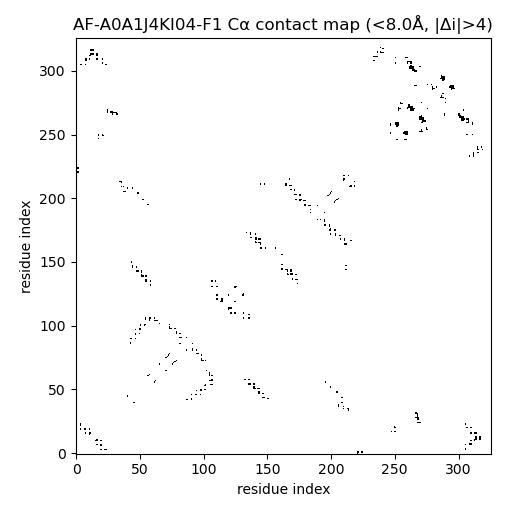 1 76 ? 7.611 -14.838 -24.823 1.00 86.56 76 VAL A C 1
ATOM 605 O O . VAL A 1 76 ? 6.395 -14.874 -24.644 1.00 86.56 76 VAL A O 1
ATOM 608 N N . LEU A 1 77 ? 8.476 -14.756 -23.808 1.00 82.38 77 LEU A N 1
ATOM 609 C CA . LEU A 1 77 ? 8.054 -14.931 -22.413 1.00 82.38 77 LEU A CA 1
ATOM 610 C C . LEU A 1 77 ? 7.143 -13.800 -21.939 1.00 82.38 77 LEU A C 1
ATOM 612 O O . LEU A 1 77 ? 6.043 -14.070 -21.460 1.00 82.38 77 LEU A O 1
ATOM 616 N N . VAL A 1 78 ? 7.566 -12.545 -22.105 1.00 79.44 78 VAL A N 1
ATOM 617 C CA . VAL A 1 78 ? 6.795 -11.380 -21.652 1.00 79.44 78 VAL A CA 1
ATOM 618 C C . VAL A 1 78 ? 5.425 -11.319 -22.345 1.00 79.44 78 VAL A C 1
ATOM 620 O O . VAL A 1 78 ? 4.424 -11.297 -21.625 1.00 79.44 78 VAL A O 1
ATOM 623 N N . PRO A 1 79 ? 5.311 -11.408 -23.689 1.00 81.88 79 PRO A N 1
ATOM 624 C CA . PRO A 1 79 ? 4.012 -11.469 -24.354 1.00 81.88 79 PRO A CA 1
ATOM 625 C C . PRO A 1 79 ? 3.155 -12.645 -23.883 1.00 81.88 79 PRO A C 1
ATOM 627 O O . PRO A 1 79 ? 1.985 -12.444 -23.577 1.00 81.88 79 PRO A O 1
ATOM 630 N N . THR A 1 80 ? 3.716 -13.851 -23.742 1.00 84.44 80 THR A N 1
ATOM 631 C CA . THR A 1 80 ? 2.958 -15.031 -23.280 1.00 84.44 80 THR A CA 1
ATOM 632 C C . THR A 1 80 ? 2.383 -14.821 -21.877 1.00 84.44 80 THR A C 1
ATOM 634 O O . THR A 1 80 ? 1.200 -15.076 -21.646 1.00 84.44 80 THR A O 1
ATOM 637 N N . CYS A 1 81 ? 3.190 -14.293 -20.952 1.00 79.56 81 CYS A N 1
ATOM 638 C CA . CYS A 1 81 ? 2.749 -13.928 -19.605 1.00 79.56 81 CYS A CA 1
ATOM 639 C C . CYS A 1 81 ? 1.679 -12.831 -19.618 1.00 79.56 81 CYS A C 1
ATOM 641 O O . CYS A 1 81 ? 0.813 -12.801 -18.754 1.00 79.56 81 CYS A O 1
ATOM 643 N N . ILE A 1 82 ? 1.721 -11.921 -20.587 1.00 78.25 82 ILE A N 1
ATOM 644 C CA . ILE A 1 82 ? 0.734 -10.849 -20.721 1.00 78.25 82 ILE A CA 1
ATOM 645 C C . ILE A 1 82 ? -0.583 -11.384 -21.285 1.00 78.25 82 ILE A C 1
ATOM 647 O O . ILE A 1 82 ? -1.648 -11.072 -20.753 1.00 78.25 82 ILE A O 1
ATOM 651 N N . PHE A 1 83 ? -0.534 -12.224 -22.320 1.00 82.38 83 PHE A N 1
ATOM 652 C CA . PHE A 1 83 ? -1.724 -12.825 -22.922 1.00 82.38 83 PHE A CA 1
ATOM 653 C C . PHE A 1 83 ? -2.462 -13.754 -21.953 1.00 82.38 83 PHE A C 1
ATOM 655 O O . PHE A 1 83 ? -3.690 -13.814 -21.999 1.00 82.38 83 PHE A O 1
ATOM 662 N N . SER A 1 84 ? -1.757 -14.407 -21.023 1.00 84.50 84 SER A N 1
ATOM 663 C CA . SER A 1 84 ? -2.394 -15.246 -19.999 1.00 84.50 84 SER A CA 1
ATOM 664 C C . SER A 1 84 ? -3.225 -14.452 -18.980 1.00 84.50 84 SER A C 1
ATOM 666 O O . SER A 1 84 ? -4.152 -15.005 -18.389 1.00 84.50 84 SER A O 1
ATOM 668 N N . VAL A 1 85 ? -2.957 -13.151 -18.811 1.00 79.88 85 VAL A N 1
ATOM 669 C CA . VAL A 1 85 ? -3.713 -12.252 -17.916 1.00 79.88 85 VAL A CA 1
ATOM 670 C C . VAL A 1 85 ? -4.957 -11.662 -18.604 1.00 79.88 85 VAL A C 1
ATOM 672 O O . VAL A 1 85 ? -5.797 -11.054 -17.945 1.00 79.88 85 VAL A O 1
ATOM 675 N N . ASN A 1 86 ? -5.118 -11.880 -19.915 1.00 84.81 86 ASN A N 1
ATOM 676 C CA . ASN A 1 86 ? -6.243 -11.402 -20.724 1.00 84.81 86 ASN A CA 1
ATOM 677 C C . ASN A 1 86 ? -6.549 -9.889 -20.558 1.00 84.81 86 ASN A C 1
ATOM 679 O O . ASN A 1 86 ? -7.668 -9.521 -20.187 1.00 84.81 86 ASN A O 1
ATOM 683 N N . PRO A 1 87 ? -5.576 -8.988 -20.805 1.00 84.38 87 PRO A N 1
ATOM 684 C CA . PRO A 1 87 ? -5.794 -7.551 -20.672 1.00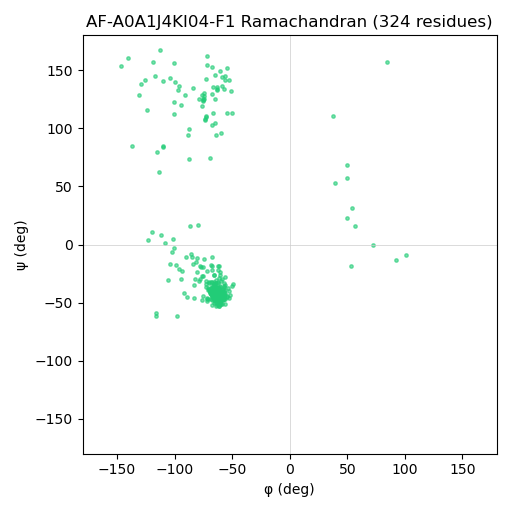 84.38 87 PRO A CA 1
ATOM 685 C C . PRO A 1 87 ? -6.695 -7.008 -21.803 1.00 84.38 87 PRO A C 1
ATOM 687 O O . PRO A 1 87 ? -6.817 -7.667 -22.843 1.00 84.38 87 PRO A O 1
ATOM 690 N N . PRO A 1 88 ? -7.291 -5.807 -21.640 1.00 86.50 88 PRO A N 1
ATOM 691 C CA . PRO A 1 88 ? -8.029 -5.118 -22.705 1.00 86.50 88 PRO A CA 1
ATOM 692 C C . PRO A 1 88 ? -7.187 -4.938 -23.979 1.00 86.50 88 PRO A C 1
ATOM 694 O O . PRO A 1 88 ? -5.963 -4.819 -23.900 1.00 86.50 88 PRO A O 1
ATOM 697 N N . ASP A 1 89 ? -7.829 -4.871 -25.150 1.00 85.69 89 ASP A N 1
ATOM 698 C CA . ASP A 1 89 ? -7.130 -4.870 -26.447 1.00 85.69 89 ASP A CA 1
ATOM 699 C C . ASP A 1 89 ? -6.134 -3.711 -26.621 1.00 85.69 89 ASP A C 1
ATOM 701 O O . ASP A 1 89 ? -5.022 -3.922 -27.107 1.00 85.69 89 ASP A O 1
ATOM 705 N N . GLU A 1 90 ? -6.474 -2.508 -26.150 1.00 84.12 90 GLU A N 1
ATOM 706 C CA . GLU A 1 90 ? -5.568 -1.348 -26.179 1.00 84.12 90 GLU A CA 1
ATOM 707 C C . GLU A 1 90 ? -4.282 -1.611 -25.376 1.00 84.12 90 GLU A C 1
ATOM 709 O O . GLU A 1 90 ? -3.168 -1.306 -25.815 1.00 84.12 90 GLU A O 1
ATOM 714 N N . SER A 1 91 ? -4.418 -2.256 -24.216 1.00 83.06 91 SER A N 1
ATOM 715 C CA . SER A 1 91 ? -3.296 -2.604 -23.350 1.00 83.06 91 SER A CA 1
ATOM 716 C C . SER A 1 91 ? -2.433 -3.710 -23.955 1.00 83.06 91 SER A C 1
ATOM 718 O O . SER A 1 91 ? -1.221 -3.672 -23.763 1.00 83.06 91 SER A O 1
ATOM 720 N N . ARG A 1 92 ? -3.009 -4.658 -24.715 1.00 84.69 92 ARG A N 1
ATOM 721 C CA . ARG A 1 92 ? -2.256 -5.726 -25.408 1.00 84.69 92 ARG A CA 1
ATOM 722 C C . ARG A 1 92 ? -1.268 -5.153 -26.412 1.00 84.69 92 ARG A C 1
ATOM 724 O O . ARG A 1 92 ? -0.092 -5.511 -26.381 1.00 84.69 92 ARG A O 1
ATOM 731 N N . PHE A 1 93 ? -1.738 -4.252 -27.278 1.00 85.94 93 PHE A N 1
ATOM 732 C CA . PHE A 1 93 ? -0.881 -3.629 -28.283 1.00 85.94 93 PHE A CA 1
ATOM 733 C C . PHE A 1 93 ? 0.229 -2.822 -27.621 1.00 85.94 93 PHE A C 1
ATOM 735 O O . PHE A 1 93 ? 1.401 -3.002 -27.948 1.00 85.94 93 PHE A O 1
ATOM 742 N N . ARG A 1 94 ? -0.126 -1.994 -26.632 1.00 86.38 94 ARG A N 1
ATOM 743 C CA . ARG A 1 94 ? 0.859 -1.208 -25.895 1.00 86.38 94 ARG A CA 1
ATOM 744 C C . ARG A 1 94 ? 1.919 -2.106 -25.270 1.00 86.38 94 ARG A C 1
ATOM 746 O O . ARG A 1 94 ? 3.092 -1.897 -25.536 1.00 86.38 94 ARG A O 1
ATOM 753 N N . LEU A 1 95 ? 1.510 -3.142 -24.546 1.00 82.69 95 LEU A N 1
ATOM 754 C CA . LEU A 1 95 ? 2.405 -4.113 -23.920 1.00 82.69 95 LEU A CA 1
ATOM 755 C C . LEU A 1 95 ? 3.339 -4.808 -24.923 1.00 82.69 95 LEU A C 1
ATOM 757 O O . LEU A 1 95 ? 4.523 -4.972 -24.638 1.00 82.69 95 LEU A O 1
ATOM 761 N N . MET A 1 96 ? 2.842 -5.162 -26.110 1.00 82.25 96 MET A N 1
ATOM 762 C CA . MET A 1 96 ? 3.667 -5.708 -27.191 1.00 82.25 96 MET A CA 1
ATOM 763 C C . MET A 1 96 ? 4.663 -4.673 -27.732 1.00 82.25 96 MET A C 1
ATOM 765 O O . MET A 1 96 ? 5.814 -4.999 -27.996 1.00 82.25 96 MET A O 1
ATOM 769 N N . THR A 1 97 ? 4.265 -3.407 -27.872 1.00 84.31 97 THR A N 1
ATOM 770 C CA . THR A 1 97 ? 5.209 -2.348 -28.266 1.00 84.31 97 THR A CA 1
ATOM 771 C C . THR A 1 97 ? 6.211 -2.027 -27.160 1.00 84.31 97 THR A C 1
ATOM 773 O O . THR A 1 97 ? 7.364 -1.729 -27.462 1.00 84.31 97 THR A O 1
ATOM 776 N N . SER A 1 98 ? 5.823 -2.151 -25.886 1.00 84.12 98 SER A N 1
ATOM 777 C CA . SER A 1 98 ? 6.699 -1.928 -24.739 1.00 84.12 98 SER A CA 1
ATOM 778 C C . SER A 1 98 ? 7.916 -2.846 -24.787 1.00 84.12 98 SER A C 1
ATOM 780 O O . SER A 1 98 ? 9.007 -2.384 -24.473 1.00 84.12 98 SER A O 1
ATOM 782 N N . THR A 1 99 ? 7.762 -4.104 -25.226 1.00 79.50 99 THR A N 1
ATOM 783 C CA . THR A 1 99 ? 8.885 -5.050 -25.348 1.00 79.50 99 THR A CA 1
ATOM 784 C C . THR A 1 99 ? 9.871 -4.648 -26.446 1.00 79.50 99 THR A C 1
ATOM 786 O O . THR A 1 99 ? 11.081 -4.760 -26.256 1.00 79.50 99 THR A O 1
ATOM 789 N N . VAL A 1 100 ? 9.377 -4.083 -27.553 1.00 82.81 100 VAL A N 1
ATOM 790 C CA . VAL A 1 100 ? 10.210 -3.490 -28.616 1.00 82.81 100 VAL A CA 1
ATOM 791 C C . VAL A 1 100 ? 10.929 -2.238 -28.114 1.00 82.81 100 VAL A C 1
ATOM 793 O O . VAL A 1 100 ? 12.112 -2.050 -28.383 1.00 82.81 100 VAL A O 1
ATOM 796 N N . LEU A 1 101 ? 10.259 -1.388 -27.331 1.00 83.56 101 LEU A N 1
ATOM 797 C CA . LEU A 1 101 ? 10.896 -0.205 -26.745 1.00 83.56 101 LEU A CA 1
ATOM 798 C C . LEU A 1 101 ? 12.074 -0.574 -25.831 1.00 83.56 101 LEU A C 1
ATOM 800 O O . LEU A 1 101 ? 13.017 0.212 -25.721 1.00 83.56 101 LEU A O 1
ATOM 804 N N . GLN A 1 102 ? 12.084 -1.777 -25.244 1.00 81.06 102 GLN A N 1
ATOM 805 C CA . GLN A 1 102 ? 13.207 -2.233 -24.421 1.00 81.06 102 GLN A CA 1
ATOM 806 C C . GLN A 1 102 ? 14.485 -2.492 -25.209 1.00 81.06 102 GLN A C 1
ATOM 808 O O . GLN A 1 102 ? 15.564 -2.543 -24.617 1.00 81.06 102 GLN A O 1
ATOM 813 N N . THR A 1 103 ? 14.393 -2.639 -26.531 1.00 82.31 103 THR A N 1
ATOM 814 C CA . THR A 1 103 ? 15.556 -2.893 -27.381 1.00 82.31 103 THR A CA 1
ATOM 815 C C . THR A 1 103 ? 16.213 -1.614 -27.898 1.00 82.31 103 THR A C 1
ATOM 817 O O . THR A 1 103 ? 17.294 -1.672 -28.478 1.00 82.31 103 THR A O 1
ATOM 820 N N . ILE A 1 104 ? 15.568 -0.456 -27.732 1.00 86.62 104 ILE A N 1
ATOM 821 C CA . ILE A 1 104 ? 16.052 0.834 -28.246 1.00 86.62 104 ILE A CA 1
ATOM 822 C C . ILE A 1 104 ? 17.145 1.371 -27.322 1.00 86.62 104 ILE A C 1
ATOM 824 O O . ILE A 1 104 ? 16.815 1.565 -26.165 1.00 86.62 104 ILE A O 1
ATOM 828 N N . PRO A 1 105 ? 18.370 1.710 -27.777 1.00 88.25 105 PRO A N 1
ATOM 829 C CA . PRO A 1 105 ? 19.444 2.254 -26.932 1.00 88.25 105 PRO A CA 1
ATOM 830 C C . PRO A 1 105 ? 19.153 3.687 -26.434 1.00 88.25 105 PRO A C 1
ATOM 832 O O . PRO A 1 105 ? 19.742 4.674 -26.892 1.00 88.25 105 PRO A O 1
ATOM 835 N N . TRP A 1 106 ? 18.244 3.812 -25.466 1.00 87.31 106 TRP A N 1
ATOM 836 C CA . TRP A 1 106 ? 17.777 5.062 -24.868 1.00 87.31 106 TRP A CA 1
ATOM 837 C C . TRP A 1 106 ? 18.905 5.974 -24.382 1.00 87.31 106 TRP A C 1
ATOM 839 O O . TRP A 1 106 ? 18.839 7.168 -24.687 1.00 87.31 106 TRP A O 1
ATOM 849 N N . PRO A 1 107 ? 19.967 5.485 -23.702 1.00 85.81 107 PRO A N 1
ATOM 850 C CA . PRO A 1 107 ? 21.057 6.353 -23.262 1.00 85.81 107 PRO A CA 1
ATOM 851 C C . PRO A 1 107 ? 21.731 7.088 -24.426 1.00 85.81 107 PRO A C 1
ATOM 853 O O . PRO A 1 107 ? 22.014 8.284 -24.332 1.00 85.81 107 PRO A O 1
ATOM 856 N N . THR A 1 108 ? 21.943 6.406 -25.555 1.00 87.62 108 THR A N 1
ATOM 857 C CA . THR A 1 108 ? 22.565 6.989 -26.751 1.00 87.62 108 THR A CA 1
ATOM 858 C C . THR A 1 108 ? 21.655 8.032 -27.391 1.00 87.62 108 THR A C 1
ATOM 860 O O . THR A 1 108 ? 22.105 9.141 -27.667 1.00 87.62 108 THR A O 1
ATOM 863 N N . TYR A 1 109 ? 20.369 7.731 -27.572 1.00 89.25 109 TYR A N 1
ATOM 864 C CA . TYR A 1 109 ? 19.439 8.685 -28.182 1.00 89.25 109 TYR A CA 1
ATOM 865 C C . TYR A 1 109 ? 19.180 9.905 -27.297 1.00 89.25 109 TYR A C 1
ATOM 867 O O . TYR A 1 109 ? 19.196 11.033 -27.787 1.00 89.25 109 TYR A O 1
ATOM 875 N N . ILE A 1 110 ? 18.988 9.706 -25.991 1.00 85.69 110 ILE A N 1
ATOM 876 C CA . ILE A 1 110 ? 18.722 10.800 -25.051 1.00 85.69 110 ILE A CA 1
ATOM 877 C C . ILE A 1 110 ? 19.963 11.683 -24.894 1.00 85.69 110 ILE A C 1
ATOM 879 O O . ILE A 1 110 ? 19.844 12.906 -24.947 1.00 85.69 110 ILE A O 1
ATOM 883 N N . SER A 1 111 ? 21.162 11.100 -24.779 1.00 83.50 111 SER A N 1
ATOM 884 C CA . SER A 1 111 ? 22.405 11.885 -24.716 1.00 83.50 111 SER A CA 1
ATOM 885 C C . SER A 1 111 ? 22.641 12.704 -25.987 1.00 83.50 111 SER A C 1
ATOM 887 O O . SER A 1 111 ? 22.985 13.882 -25.890 1.00 83.50 111 SER A O 1
ATOM 889 N N . GLN A 1 112 ? 22.396 12.126 -27.169 1.00 87.94 112 GLN A N 1
ATOM 890 C CA . GLN A 1 112 ? 22.472 12.840 -28.447 1.00 87.94 112 GLN A CA 1
ATOM 891 C C . GLN A 1 112 ? 21.415 13.946 -28.562 1.00 87.94 112 GLN A C 1
ATOM 893 O O . GLN A 1 112 ? 21.705 15.026 -29.074 1.00 87.94 112 GLN A O 1
ATOM 898 N N . ALA A 1 113 ? 20.191 13.709 -28.087 1.00 88.75 113 ALA A N 1
ATOM 899 C CA . ALA A 1 113 ? 19.127 14.708 -28.115 1.00 88.75 113 ALA A CA 1
ATOM 900 C C . ALA A 1 113 ? 19.435 15.898 -27.190 1.00 88.75 113 ALA A C 1
ATOM 902 O O . ALA A 1 113 ? 19.261 17.052 -27.585 1.00 88.75 113 ALA A O 1
ATOM 903 N N . ILE A 1 114 ? 19.930 15.630 -25.977 1.00 84.44 114 ILE A N 1
ATOM 904 C CA . ILE A 1 114 ? 20.301 16.664 -25.002 1.00 84.44 114 ILE A CA 1
ATOM 905 C C . ILE A 1 114 ? 21.495 17.480 -25.507 1.00 84.44 114 ILE A C 1
ATOM 907 O O . ILE A 1 114 ? 21.447 18.711 -25.463 1.00 84.44 114 ILE A O 1
ATOM 911 N N . SER A 1 115 ? 22.542 16.823 -26.019 1.00 85.06 115 SER A N 1
ATOM 912 C CA . SER A 1 115 ? 23.738 17.519 -26.507 1.00 85.06 115 SER A CA 1
ATOM 913 C C . SER A 1 115 ? 23.417 18.450 -27.676 1.00 85.06 115 SER A C 1
ATOM 915 O O . SER A 1 115 ? 23.847 19.602 -27.668 1.00 85.06 115 SER A O 1
ATOM 917 N N . ARG A 1 116 ? 22.583 17.998 -28.625 1.00 89.19 116 ARG A N 1
ATOM 918 C CA . ARG A 1 116 ? 22.127 18.811 -29.764 1.00 89.19 116 ARG A CA 1
ATOM 919 C C . ARG A 1 116 ? 21.287 20.015 -29.346 1.00 89.19 116 ARG A C 1
ATOM 921 O O . ARG A 1 116 ? 21.376 21.054 -29.986 1.00 89.19 116 ARG A O 1
ATOM 928 N N . ARG A 1 117 ? 20.446 19.886 -28.313 1.00 90.88 117 ARG A N 1
ATOM 929 C CA . ARG A 1 117 ? 19.495 20.945 -27.935 1.00 90.88 117 ARG A CA 1
ATOM 930 C C . ARG A 1 117 ? 20.102 22.032 -27.053 1.00 90.88 117 ARG A C 1
ATOM 932 O O . ARG A 1 117 ? 19.695 23.183 -27.162 1.00 90.88 117 ARG A O 1
ATOM 939 N N . TYR A 1 118 ? 21.027 21.674 -26.166 1.00 85.62 118 TYR A N 1
ATOM 940 C CA . TYR A 1 118 ? 21.533 22.591 -25.139 1.00 85.62 118 TYR A CA 1
ATOM 941 C C . TYR A 1 118 ? 22.963 23.076 -25.386 1.00 85.62 118 TYR A C 1
ATOM 943 O O . TYR A 1 118 ? 23.496 23.794 -24.544 1.00 85.62 118 TYR A O 1
ATOM 951 N N . ASN A 1 119 ? 23.606 22.669 -26.489 1.00 85.38 119 ASN A N 1
ATOM 952 C CA . ASN A 1 119 ? 25.031 22.922 -26.753 1.00 85.38 119 ASN A CA 1
ATOM 953 C C . ASN A 1 119 ? 25.943 22.543 -25.569 1.00 85.38 119 ASN A C 1
ATOM 955 O O . ASN A 1 119 ? 27.060 23.045 -25.435 1.00 85.38 119 ASN A O 1
ATOM 959 N N . LEU A 1 120 ? 25.473 21.652 -24.689 1.00 81.38 120 LEU A N 1
ATOM 960 C CA . LEU A 1 120 ? 26.274 21.105 -23.607 1.00 81.38 120 LEU A CA 1
ATOM 961 C C . LEU A 1 120 ? 27.392 20.302 -24.255 1.00 81.38 120 LEU A C 1
ATOM 963 O O . LEU A 1 120 ? 27.119 19.413 -25.065 1.00 81.38 120 LEU A O 1
ATOM 967 N N . SER A 1 121 ? 28.640 20.616 -23.895 1.00 76.38 121 SER A N 1
ATOM 968 C CA . SER A 1 121 ? 29.796 19.857 -24.360 1.00 76.38 121 SER A CA 1
ATOM 969 C C . SER A 1 121 ? 29.525 18.377 -24.113 1.00 76.38 121 SER A C 1
ATOM 971 O O . SER A 1 121 ? 29.415 17.940 -22.962 1.00 76.38 121 SER A O 1
ATOM 973 N N . PHE A 1 122 ? 29.380 17.621 -25.206 1.00 72.19 122 PHE A N 1
ATOM 974 C CA . PHE A 1 122 ? 29.129 16.181 -25.184 1.00 72.19 122 PHE A CA 1
ATOM 975 C C . PHE A 1 122 ? 30.122 15.486 -24.244 1.00 72.19 122 PHE A C 1
ATOM 977 O O . PHE A 1 122 ? 29.758 14.582 -23.500 1.00 72.19 122 PHE A O 1
ATOM 984 N N . THR A 1 123 ? 31.346 16.009 -24.180 1.00 73.12 123 THR A N 1
ATOM 985 C CA . THR A 1 123 ? 32.423 15.574 -23.297 1.00 73.12 123 THR A CA 1
ATOM 986 C C . THR A 1 123 ? 32.084 15.688 -21.809 1.00 73.12 123 THR A C 1
ATOM 988 O O . THR A 1 123 ? 32.385 14.765 -21.062 1.00 73.12 123 THR A O 1
ATOM 991 N N . ILE A 1 124 ? 31.448 16.772 -21.346 1.00 75.44 124 ILE A N 1
ATOM 992 C CA . ILE A 1 124 ? 31.123 16.960 -19.918 1.00 75.44 124 ILE A CA 1
ATOM 993 C C . ILE A 1 124 ? 30.012 15.999 -19.499 1.00 75.44 124 ILE A C 1
ATOM 995 O O . ILE A 1 124 ? 30.136 15.316 -18.481 1.00 75.44 124 ILE A O 1
ATOM 999 N N . PHE A 1 125 ? 28.953 15.910 -20.307 1.00 75.56 125 PHE A N 1
ATOM 1000 C CA . PHE A 1 125 ? 27.844 15.002 -20.031 1.00 75.56 125 PHE A CA 1
ATOM 1001 C C . PHE A 1 125 ? 28.310 13.541 -20.060 1.00 75.56 125 PHE A C 1
ATOM 1003 O O . PHE A 1 125 ? 27.932 12.770 -19.187 1.00 75.56 125 PHE A O 1
ATOM 1010 N N . ASN A 1 126 ? 29.187 13.176 -21.000 1.00 76.06 126 ASN A N 1
ATOM 1011 C CA . ASN A 1 126 ? 29.713 11.815 -21.123 1.00 76.06 126 ASN A CA 1
ATOM 1012 C C . ASN A 1 126 ? 30.764 11.447 -20.068 1.00 76.06 126 ASN A C 1
ATOM 1014 O O . ASN A 1 126 ? 31.003 10.270 -19.819 1.00 76.06 126 ASN A O 1
ATOM 1018 N N . ARG A 1 127 ? 31.383 12.437 -19.413 1.00 83.38 127 ARG A N 1
ATOM 1019 C CA . ARG A 1 127 ? 32.389 12.190 -18.372 1.00 83.38 127 ARG A CA 1
ATOM 1020 C C . ARG A 1 127 ? 31.771 11.843 -17.017 1.00 83.38 127 ARG A C 1
ATOM 1022 O O . ARG A 1 127 ? 32.431 11.194 -16.211 1.00 83.38 127 ARG A O 1
ATOM 1029 N N . ASN A 1 128 ? 30.528 12.253 -16.755 1.00 86.12 128 ASN A N 1
ATOM 1030 C CA . ASN A 1 128 ? 29.857 12.001 -15.481 1.00 86.12 128 ASN A CA 1
ATOM 1031 C C . ASN A 1 128 ? 28.713 10.989 -15.633 1.00 86.12 128 ASN A C 1
ATOM 1033 O O . ASN A 1 128 ? 27.544 11.359 -15.737 1.00 86.12 128 ASN A O 1
ATOM 1037 N N . VAL A 1 129 ? 29.065 9.701 -15.592 1.00 86.25 129 VAL A N 1
ATOM 1038 C CA . VAL A 1 129 ? 28.121 8.571 -15.683 1.00 86.25 129 VAL A CA 1
ATOM 1039 C C . VAL A 1 129 ? 26.983 8.699 -14.659 1.00 86.25 129 VAL A C 1
ATOM 1041 O O . VAL A 1 129 ? 25.823 8.483 -14.989 1.00 86.25 129 VAL A O 1
ATOM 1044 N N . ASN A 1 130 ? 27.271 9.148 -13.432 1.00 88.88 130 ASN A N 1
ATOM 1045 C CA . ASN A 1 130 ? 26.248 9.306 -12.390 1.00 88.88 130 ASN A CA 1
ATOM 1046 C C . ASN A 1 130 ? 25.199 10.370 -12.744 1.00 88.88 130 ASN A C 1
ATOM 1048 O O . ASN A 1 130 ? 24.011 10.191 -12.462 1.00 88.88 130 ASN A O 1
ATOM 1052 N N . LEU A 1 131 ? 25.623 11.470 -13.373 1.00 88.00 131 LEU A N 1
ATOM 1053 C CA . LEU A 1 131 ? 24.708 12.503 -13.850 1.00 88.00 131 LEU A CA 1
ATOM 1054 C C . LEU A 1 131 ? 23.838 11.980 -14.999 1.00 88.00 131 LEU A C 1
ATOM 1056 O O . LEU A 1 131 ? 22.626 12.184 -14.968 1.00 88.00 131 LEU A O 1
ATOM 1060 N N . GLN A 1 132 ? 24.423 11.271 -15.971 1.00 86.44 132 GLN A N 1
ATOM 1061 C CA . GLN A 1 132 ? 23.660 10.666 -17.071 1.00 86.44 132 GLN A CA 1
ATOM 1062 C C . GLN A 1 132 ? 22.593 9.705 -16.548 1.00 86.44 132 GLN A C 1
ATOM 1064 O O . GLN A 1 132 ? 21.427 9.804 -16.931 1.00 86.44 132 GLN A O 1
ATOM 1069 N N . ASN A 1 133 ? 22.982 8.833 -15.616 1.00 90.25 133 ASN A N 1
ATOM 1070 C CA . ASN A 1 133 ? 22.088 7.868 -14.991 1.00 90.25 133 ASN A CA 1
ATOM 1071 C C . ASN A 1 133 ? 20.921 8.570 -14.288 1.00 90.25 133 ASN A C 1
ATOM 1073 O O . ASN A 1 133 ? 19.766 8.195 -14.478 1.00 90.25 133 ASN A O 1
ATOM 1077 N N . SER A 1 134 ? 21.211 9.635 -13.537 1.00 92.25 134 SER A N 1
ATOM 1078 C CA . SER A 1 134 ? 20.190 10.405 -12.820 1.00 92.25 134 SER A CA 1
ATOM 1079 C C . SER A 1 134 ? 19.225 11.113 -13.778 1.00 92.25 134 SER A C 1
ATOM 1081 O O . SER A 1 134 ? 18.020 11.124 -13.544 1.00 92.25 134 SER A O 1
ATOM 1083 N N . VAL A 1 135 ? 19.723 11.669 -14.889 1.00 91.00 135 VAL A N 1
ATOM 1084 C CA . VAL A 1 135 ? 18.877 12.306 -15.914 1.00 91.00 135 VAL A CA 1
ATOM 1085 C C . VAL A 1 135 ? 17.943 11.285 -16.560 1.00 91.00 135 VAL A C 1
ATOM 1087 O O . VAL A 1 135 ? 16.749 11.547 -16.686 1.00 91.00 135 VAL A O 1
ATOM 1090 N N . LEU A 1 136 ? 18.454 10.108 -16.922 1.00 91.06 136 LEU A N 1
ATOM 1091 C CA . LEU A 1 136 ? 17.660 9.036 -17.528 1.00 91.06 136 LEU A CA 1
ATOM 1092 C C . LEU A 1 136 ? 16.584 8.504 -16.573 1.00 91.06 136 LEU A C 1
ATOM 1094 O O . LEU A 1 136 ? 15.424 8.379 -16.967 1.00 91.06 136 LEU A O 1
ATOM 1098 N N . ILE A 1 137 ? 16.936 8.279 -15.303 1.00 93.25 137 ILE A N 1
ATOM 1099 C CA . ILE A 1 137 ? 15.972 7.910 -14.257 1.00 93.25 137 ILE A CA 1
ATOM 1100 C C . ILE A 1 137 ? 14.922 9.019 -14.086 1.00 93.25 137 ILE A C 1
ATOM 1102 O O . ILE A 1 137 ? 13.732 8.728 -13.959 1.00 93.25 137 ILE A O 1
ATOM 1106 N N . GLY A 1 138 ? 15.325 10.291 -14.151 1.00 94.25 138 GLY A N 1
ATOM 1107 C CA . GLY A 1 138 ? 14.418 11.441 -14.138 1.00 94.25 138 GLY A CA 1
ATOM 1108 C C . GLY A 1 138 ? 13.421 11.434 -15.299 1.00 94.25 138 GLY A C 1
ATOM 1109 O O . GLY A 1 138 ? 12.224 11.611 -15.075 1.00 94.25 138 GLY A O 1
ATOM 1110 N N . VAL A 1 139 ? 13.883 11.165 -16.524 1.00 91.75 139 VAL A N 1
ATOM 1111 C CA . VAL A 1 139 ? 13.029 11.058 -17.721 1.00 91.75 139 VAL A CA 1
ATOM 1112 C C . VAL A 1 139 ? 12.026 9.911 -17.582 1.00 91.75 139 VAL A C 1
ATOM 1114 O O . VAL A 1 139 ? 10.830 10.123 -17.790 1.00 91.75 139 VAL A O 1
ATOM 1117 N N . ALA A 1 140 ? 12.478 8.724 -17.168 1.00 91.88 140 ALA A N 1
ATOM 1118 C CA . ALA A 1 140 ? 11.602 7.573 -16.942 1.00 91.88 140 ALA A CA 1
ATOM 1119 C C . ALA A 1 140 ? 10.545 7.857 -15.857 1.00 91.88 140 ALA A C 1
ATOM 1121 O O . ALA A 1 140 ? 9.372 7.520 -16.012 1.00 91.88 140 ALA A O 1
ATOM 1122 N N . SER A 1 141 ? 10.934 8.557 -14.790 1.00 94.25 141 SER A N 1
ATOM 1123 C CA . SER A 1 141 ? 10.038 8.921 -13.684 1.00 94.25 141 SER A CA 1
ATOM 1124 C C . SER A 1 141 ? 8.998 9.970 -14.090 1.00 94.25 141 SER A C 1
ATOM 1126 O O . SER A 1 141 ? 7.830 9.873 -13.712 1.00 94.25 141 SER A O 1
ATOM 1128 N N . LEU A 1 142 ? 9.393 10.954 -14.907 1.00 94.00 142 LEU A N 1
ATOM 1129 C CA . LEU A 1 142 ? 8.473 11.925 -15.508 1.00 94.00 142 LEU A CA 1
ATOM 1130 C C . LEU A 1 142 ? 7.460 11.239 -16.427 1.00 94.00 142 LEU A C 1
ATOM 1132 O O . LEU A 1 142 ? 6.275 11.575 -16.388 1.00 94.00 142 LEU A O 1
ATOM 1136 N N . TYR A 1 143 ? 7.911 10.263 -17.215 1.00 92.56 143 TYR A N 1
ATOM 1137 C CA . TYR A 1 143 ? 7.045 9.454 -18.064 1.00 92.56 143 TYR A CA 1
ATOM 1138 C C . TYR A 1 143 ? 6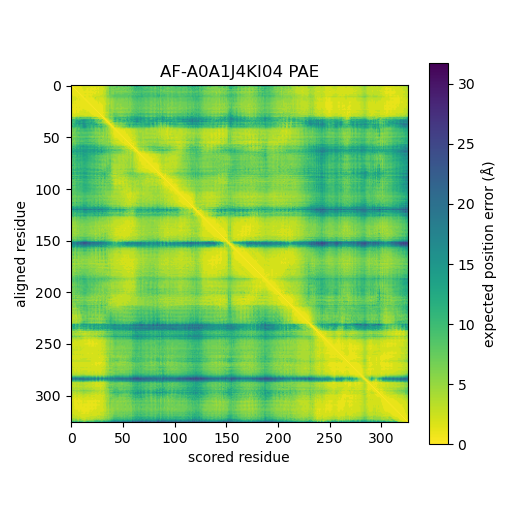.012 8.667 -17.240 1.00 92.56 143 TYR A C 1
ATOM 1140 O O . TYR A 1 143 ? 4.810 8.780 -17.493 1.00 92.56 143 TYR A O 1
ATOM 1148 N N . GLN A 1 144 ? 6.449 7.964 -16.189 1.00 91.94 144 GLN A N 1
ATOM 1149 C CA . GLN A 1 144 ? 5.558 7.250 -15.263 1.00 91.94 144 GLN A CA 1
ATOM 1150 C C . GLN A 1 144 ? 4.522 8.189 -14.620 1.00 91.94 144 GLN A C 1
ATOM 1152 O O . GLN A 1 144 ? 3.327 7.880 -14.596 1.00 91.94 144 GLN A O 1
ATOM 1157 N N . ALA A 1 145 ? 4.949 9.363 -14.141 1.00 91.50 145 ALA A N 1
ATOM 1158 C CA . ALA A 1 145 ? 4.052 10.362 -13.563 1.00 91.50 145 ALA A CA 1
ATOM 1159 C C . ALA A 1 145 ? 3.033 10.897 -14.582 1.00 91.50 145 ALA A C 1
ATOM 1161 O O . ALA A 1 145 ? 1.874 11.142 -14.235 1.00 91.50 145 ALA A O 1
ATOM 1162 N N . PHE A 1 146 ? 3.459 11.095 -15.833 1.00 91.38 146 PHE A N 1
ATOM 1163 C CA . PHE A 1 146 ? 2.616 11.622 -16.904 1.00 91.38 146 PHE A CA 1
ATOM 1164 C C . PHE A 1 146 ? 1.517 10.634 -17.280 1.00 91.38 146 PHE A C 1
ATOM 1166 O O . PHE A 1 146 ? 0.344 11.007 -17.316 1.00 91.38 146 PHE A O 1
ATOM 1173 N N . ILE A 1 147 ? 1.866 9.363 -17.478 1.00 89.56 147 ILE A N 1
ATOM 1174 C CA . ILE A 1 147 ? 0.863 8.339 -17.772 1.00 89.56 147 ILE A CA 1
ATOM 1175 C C . ILE A 1 147 ? -0.072 8.142 -16.578 1.00 89.56 147 ILE A C 1
ATOM 1177 O O . ILE A 1 147 ? -1.286 8.155 -16.763 1.00 89.56 147 ILE A O 1
ATOM 1181 N N . GLY A 1 148 ? 0.455 8.075 -15.349 1.00 86.06 148 GLY A N 1
ATOM 1182 C CA . GLY A 1 148 ? -0.371 7.970 -14.140 1.00 86.06 148 GLY A CA 1
ATOM 1183 C C . GLY A 1 148 ? -1.358 9.133 -13.963 1.00 86.06 148 GLY A C 1
ATOM 1184 O O . GLY A 1 148 ? -2.440 8.958 -13.402 1.00 86.06 148 GLY A O 1
ATOM 1185 N N . ARG A 1 149 ? -1.022 10.328 -14.468 1.00 87.44 149 ARG A N 1
ATOM 1186 C CA . ARG A 1 149 ? -1.935 11.479 -14.515 1.00 87.44 149 ARG A CA 1
ATOM 1187 C C . ARG A 1 149 ? -3.059 11.289 -15.537 1.00 87.44 149 ARG A C 1
ATOM 1189 O O . ARG A 1 149 ? -4.173 11.731 -15.269 1.00 87.44 149 ARG A O 1
ATOM 1196 N N . ASN A 1 150 ? -2.774 10.676 -16.682 1.00 85.38 150 ASN A N 1
ATOM 1197 C CA . ASN A 1 150 ? -3.741 10.515 -17.770 1.00 85.38 150 ASN A CA 1
ATOM 1198 C C . ASN A 1 150 ? -4.678 9.316 -17.567 1.00 85.38 150 ASN A C 1
ATOM 1200 O O . ASN A 1 150 ? -5.827 9.377 -17.992 1.00 85.38 150 ASN A O 1
ATOM 1204 N N . THR A 1 151 ? -4.228 8.259 -16.885 1.00 81.81 151 THR A N 1
ATOM 1205 C CA . THR A 1 151 ? -5.052 7.070 -16.602 1.00 81.81 151 THR A CA 1
ATOM 1206 C C . THR A 1 151 ? -6.025 7.283 -15.438 1.00 81.81 151 THR A C 1
ATOM 1208 O O . THR A 1 151 ? -7.134 6.752 -15.437 1.00 81.81 151 THR A O 1
ATOM 1211 N N . GLY A 1 152 ? -5.661 8.109 -14.452 1.00 68.56 152 GLY A N 1
ATOM 1212 C CA . GLY A 1 152 ? -6.486 8.411 -13.279 1.00 68.56 152 GLY A CA 1
ATOM 1213 C C . GLY A 1 152 ? -7.471 9.574 -13.472 1.00 68.56 152 GLY A C 1
ATOM 1214 O O . GLY A 1 152 ? -7.252 10.641 -12.913 1.00 68.56 152 GLY A O 1
ATOM 1215 N N . ALA A 1 153 ? -8.550 9.365 -14.231 1.00 50.62 153 ALA A N 1
ATOM 1216 C CA . ALA A 1 153 ? -9.819 10.120 -14.235 1.00 50.62 153 ALA A CA 1
ATOM 1217 C C . ALA A 1 153 ? -9.819 11.676 -14.049 1.00 50.62 153 ALA A C 1
ATOM 1219 O O . ALA A 1 153 ? -9.690 12.225 -12.954 1.00 50.62 153 ALA A O 1
ATOM 1220 N N . LYS A 1 154 ? -10.163 12.362 -15.154 1.00 50.31 154 LYS A N 1
ATOM 1221 C CA . LYS A 1 154 ? -10.944 13.614 -15.374 1.00 50.31 154 LYS A CA 1
ATOM 1222 C C . LYS A 1 154 ? -10.633 14.939 -14.657 1.00 50.31 154 LYS A C 1
ATOM 1224 O O . LYS A 1 154 ? -11.059 15.968 -15.179 1.00 50.31 154 LYS A O 1
ATOM 1229 N N . THR A 1 155 ? -9.896 15.003 -13.551 1.00 54.25 155 THR A N 1
ATOM 1230 C CA . THR A 1 155 ? -9.588 16.308 -12.924 1.00 54.25 155 THR A CA 1
ATOM 1231 C C . THR A 1 155 ? -8.181 16.785 -13.277 1.00 54.25 155 THR A C 1
ATOM 1233 O O . THR A 1 155 ? -7.181 16.108 -13.032 1.00 54.25 155 THR A O 1
ATOM 1236 N N . LYS A 1 156 ? -8.084 17.981 -13.878 1.00 72.69 156 LYS A N 1
ATOM 1237 C CA . LYS A 1 156 ? -6.802 18.649 -14.143 1.00 72.69 156 LYS A CA 1
ATOM 1238 C C . LYS A 1 156 ? -6.134 18.968 -12.802 1.00 72.69 156 LYS A C 1
ATOM 1240 O O . LYS A 1 156 ? -6.410 19.994 -12.195 1.00 72.69 156 LYS A O 1
ATOM 1245 N N . ARG A 1 157 ? -5.250 18.085 -12.333 1.00 79.38 157 ARG A N 1
ATOM 1246 C CA . ARG A 1 157 ? -4.440 18.350 -11.137 1.00 79.38 157 ARG A CA 1
ATOM 1247 C C . ARG A 1 157 ? -3.476 19.521 -11.393 1.00 79.38 157 ARG A C 1
ATOM 1249 O O . ARG A 1 157 ? -2.977 19.656 -12.521 1.00 79.38 157 ARG A O 1
ATOM 1256 N N . PRO A 1 158 ? -3.176 20.345 -10.375 1.00 89.75 158 PRO A N 1
ATOM 1257 C CA . PRO A 1 158 ? -2.214 21.434 -10.506 1.00 89.75 158 PRO A CA 1
ATOM 1258 C C . PRO A 1 158 ? -0.824 20.896 -10.870 1.00 89.75 158 PRO A C 1
ATOM 1260 O O . PRO A 1 158 ? -0.445 19.791 -10.472 1.00 89.75 158 PRO A O 1
ATOM 1263 N N . ILE A 1 159 ? -0.046 21.689 -11.613 1.00 90.69 159 ILE A N 1
ATOM 1264 C CA . ILE A 1 159 ? 1.309 21.317 -12.055 1.00 90.69 159 ILE A CA 1
ATOM 1265 C C . ILE A 1 159 ? 2.233 20.979 -10.878 1.00 90.69 159 ILE A C 1
ATOM 1267 O O . ILE A 1 159 ? 3.027 20.051 -10.972 1.00 90.69 159 ILE A O 1
ATOM 1271 N N . VAL A 1 160 ? 2.052 21.645 -9.735 1.00 89.81 160 VAL A N 1
ATOM 1272 C CA . VAL A 1 160 ? 2.809 21.388 -8.500 1.00 89.81 160 VAL A CA 1
ATOM 1273 C C . VAL A 1 160 ? 2.604 19.954 -7.999 1.00 89.81 160 VAL A C 1
ATOM 1275 O O . VAL A 1 160 ? 3.568 19.283 -7.645 1.00 89.81 160 VAL A O 1
ATOM 1278 N N . SER A 1 161 ? 1.369 19.438 -8.038 1.00 88.94 161 SER A N 1
ATOM 1279 C CA . SER A 1 161 ? 1.083 18.051 -7.641 1.00 88.94 161 SER A CA 1
ATOM 1280 C C . SER A 1 161 ? 1.734 17.050 -8.597 1.00 88.94 161 SER A C 1
ATOM 1282 O O . SER A 1 161 ? 2.248 16.023 -8.157 1.00 88.94 161 SER A O 1
ATOM 1284 N N . PHE A 1 162 ? 1.755 17.365 -9.895 1.00 91.12 162 PHE A N 1
ATOM 1285 C CA . PHE A 1 162 ? 2.457 16.555 -10.886 1.00 91.12 162 PHE A CA 1
ATOM 1286 C C . PHE A 1 162 ? 3.967 16.528 -10.622 1.00 91.12 162 PHE A C 1
ATOM 1288 O O . PHE A 1 162 ? 4.531 15.445 -10.516 1.00 91.12 162 PHE A O 1
ATOM 1295 N N . LEU A 1 163 ? 4.604 17.688 -10.433 1.00 93.19 163 LEU A N 1
ATOM 1296 C CA . LEU A 1 163 ? 6.040 17.777 -10.146 1.00 93.19 163 LEU A CA 1
ATOM 1297 C C . LEU A 1 163 ? 6.417 17.052 -8.850 1.00 93.19 163 LEU A C 1
ATOM 1299 O O . LEU A 1 163 ? 7.406 16.324 -8.823 1.00 93.19 163 LEU A O 1
ATOM 1303 N N . SER A 1 164 ? 5.599 17.190 -7.803 1.00 92.62 164 SER A N 1
ATOM 1304 C CA . SER A 1 164 ? 5.788 16.472 -6.541 1.00 92.62 164 SER A CA 1
ATOM 1305 C C . SER A 1 164 ? 5.751 14.953 -6.741 1.00 92.62 164 SER A C 1
ATOM 1307 O O . SER A 1 164 ? 6.658 14.255 -6.291 1.00 92.62 164 SER A O 1
ATOM 1309 N N . LYS A 1 165 ? 4.766 14.432 -7.488 1.00 90.75 165 LYS A N 1
ATOM 1310 C CA . LYS A 1 165 ? 4.693 12.999 -7.812 1.00 90.75 165 LYS A CA 1
ATOM 1311 C C . LYS A 1 165 ? 5.880 12.534 -8.652 1.00 90.75 165 LYS A C 1
ATOM 1313 O O . LYS A 1 165 ? 6.469 11.509 -8.331 1.00 90.75 165 LYS A O 1
ATOM 1318 N N . SER A 1 166 ? 6.266 13.289 -9.678 1.00 93.50 166 SER A N 1
ATOM 1319 C CA . SER A 1 166 ? 7.439 12.974 -10.502 1.00 93.50 166 SER A CA 1
ATOM 1320 C C . SER A 1 166 ? 8.712 12.878 -9.663 1.00 93.50 166 SER A C 1
ATOM 1322 O O . SER A 1 166 ? 9.493 11.949 -9.842 1.00 93.50 166 SER A O 1
ATOM 1324 N N . PHE A 1 167 ? 8.895 13.792 -8.705 1.00 95.06 167 PHE A N 1
ATOM 1325 C CA . PHE A 1 167 ? 10.028 13.758 -7.783 1.00 95.06 167 PHE A CA 1
ATOM 1326 C C . PHE A 1 167 ? 9.989 12.539 -6.850 1.00 95.06 167 PHE A C 1
ATOM 1328 O O . PHE A 1 167 ? 11.006 11.881 -6.656 1.00 95.06 167 PHE A O 1
ATOM 1335 N N . GLN A 1 168 ? 8.822 12.190 -6.305 1.00 93.38 168 GLN A N 1
ATOM 1336 C CA . GLN A 1 168 ? 8.672 11.002 -5.453 1.00 93.38 168 GLN A CA 1
ATOM 1337 C C . GLN A 1 168 ? 9.007 9.710 -6.210 1.00 93.38 168 GLN A C 1
ATOM 1339 O O . GLN A 1 168 ? 9.733 8.861 -5.697 1.00 93.38 168 GLN A O 1
ATOM 1344 N N . ILE A 1 169 ? 8.519 9.584 -7.446 1.00 93.56 169 ILE A N 1
ATOM 1345 C CA . ILE A 1 169 ? 8.812 8.445 -8.323 1.00 93.56 169 ILE A CA 1
ATOM 1346 C C . ILE A 1 169 ? 10.305 8.399 -8.670 1.00 93.56 169 ILE A C 1
ATOM 1348 O O . ILE A 1 169 ? 10.918 7.335 -8.606 1.00 93.56 169 ILE A O 1
ATOM 1352 N N . PHE A 1 170 ? 10.916 9.555 -8.943 1.00 95.44 170 PHE A N 1
ATOM 1353 C CA . PHE A 1 170 ? 12.358 9.663 -9.153 1.00 95.44 170 PHE A CA 1
ATOM 1354 C C . PHE A 1 170 ? 13.155 9.132 -7.960 1.00 95.44 170 PHE A C 1
ATOM 1356 O O . PHE A 1 170 ? 14.056 8.319 -8.150 1.00 95.44 170 PHE A O 1
ATOM 1363 N N . VAL A 1 171 ? 12.796 9.521 -6.733 1.00 94.50 171 VAL A N 1
ATOM 1364 C CA . VAL A 1 171 ? 13.454 9.016 -5.519 1.00 94.50 171 VAL A CA 1
ATOM 1365 C C . VAL A 1 171 ? 13.304 7.497 -5.397 1.00 94.50 171 VAL A C 1
ATOM 1367 O O . VAL A 1 171 ? 14.289 6.822 -5.106 1.00 94.50 171 VAL A O 1
ATOM 1370 N N . ILE A 1 172 ? 12.118 6.938 -5.664 1.00 93.19 172 ILE A N 1
ATOM 1371 C CA . ILE A 1 172 ? 11.891 5.481 -5.630 1.00 93.19 172 ILE A CA 1
ATOM 1372 C C . ILE A 1 172 ? 12.793 4.760 -6.635 1.00 93.19 172 ILE A C 1
ATOM 1374 O O . ILE A 1 172 ? 13.513 3.834 -6.258 1.00 93.19 172 ILE A O 1
ATOM 1378 N N . ASN A 1 173 ? 12.794 5.203 -7.891 1.00 93.75 173 ASN A N 1
ATOM 1379 C CA . ASN A 1 173 ? 13.589 4.582 -8.947 1.00 93.75 173 ASN A CA 1
ATOM 1380 C C . ASN A 1 173 ? 15.093 4.726 -8.680 1.00 93.75 173 ASN A C 1
ATOM 1382 O O . ASN A 1 173 ? 15.855 3.781 -8.888 1.00 93.75 173 ASN A O 1
ATOM 1386 N N . GLN A 1 174 ? 15.527 5.875 -8.155 1.00 94.38 174 GLN A N 1
ATOM 1387 C CA . GLN A 1 174 ? 16.916 6.108 -7.772 1.00 94.38 174 GLN A CA 1
ATOM 1388 C C . GLN A 1 174 ? 17.347 5.189 -6.621 1.00 94.38 174 GLN A C 1
ATOM 1390 O O . GLN A 1 174 ? 18.430 4.606 -6.670 1.00 94.38 174 GLN A O 1
ATOM 1395 N N . LEU A 1 175 ? 16.504 5.012 -5.600 1.00 92.69 175 LEU A N 1
ATOM 1396 C CA . LEU A 1 175 ? 16.774 4.090 -4.495 1.00 92.69 175 LEU A CA 1
ATOM 1397 C C . LEU A 1 175 ? 16.823 2.637 -4.974 1.00 92.69 175 LEU A C 1
ATOM 1399 O O . LEU A 1 175 ? 17.746 1.913 -4.606 1.00 92.69 175 LEU A O 1
ATOM 1403 N N . ALA A 1 176 ? 15.889 2.221 -5.833 1.00 91.94 176 ALA A N 1
ATOM 1404 C CA . ALA A 1 176 ? 15.893 0.888 -6.429 1.00 91.94 176 ALA A CA 1
ATOM 1405 C C . ALA A 1 176 ? 17.144 0.649 -7.290 1.00 91.94 176 ALA A C 1
ATOM 1407 O O . ALA A 1 176 ? 17.748 -0.424 -7.232 1.00 91.94 176 ALA A O 1
ATOM 1408 N N . PHE A 1 177 ? 17.590 1.662 -8.039 1.00 91.75 177 PHE A N 1
ATOM 1409 C CA . PHE A 1 177 ? 18.844 1.620 -8.786 1.00 91.75 177 PHE A CA 1
ATOM 1410 C C . PHE A 1 177 ? 20.052 1.440 -7.855 1.00 91.75 177 PHE A C 1
ATOM 1412 O O . PHE A 1 177 ? 20.848 0.522 -8.061 1.00 91.75 177 PHE A O 1
ATOM 1419 N N . CYS A 1 178 ? 20.170 2.258 -6.805 1.00 92.38 178 CYS A N 1
ATOM 1420 C CA . CYS A 1 178 ? 21.252 2.151 -5.824 1.00 92.38 178 CYS A CA 1
ATOM 1421 C C . CYS A 1 178 ? 21.251 0.792 -5.108 1.00 92.38 178 CYS A C 1
ATOM 1423 O O . CYS A 1 178 ? 22.309 0.188 -4.934 1.00 92.38 178 CYS A O 1
ATOM 1425 N N . LEU A 1 179 ? 20.071 0.286 -4.738 1.00 92.38 179 LEU A N 1
ATOM 1426 C CA . LEU A 1 179 ? 19.909 -1.025 -4.116 1.00 92.38 179 LEU A CA 1
ATOM 1427 C C . LEU A 1 179 ? 20.336 -2.152 -5.060 1.00 92.38 179 LEU A C 1
ATOM 1429 O O . LEU A 1 179 ? 21.062 -3.046 -4.638 1.00 92.38 179 LEU A O 1
ATOM 1433 N N . SER A 1 180 ? 19.964 -2.081 -6.340 1.00 91.50 180 SER A N 1
ATOM 1434 C CA . SER A 1 180 ? 20.408 -3.049 -7.355 1.00 91.50 180 SER A CA 1
ATOM 1435 C C . SER A 1 180 ? 21.935 -3.086 -7.443 1.00 91.50 180 SER A C 1
ATOM 1437 O O . SER A 1 180 ? 22.535 -4.152 -7.357 1.00 91.50 180 SER A O 1
ATOM 1439 N N . GLN A 1 181 ? 22.580 -1.916 -7.525 1.00 91.44 181 GLN A N 1
ATOM 1440 C CA . GLN A 1 181 ? 24.043 -1.807 -7.567 1.00 91.44 181 GLN A CA 1
ATOM 1441 C C . GLN A 1 181 ? 24.714 -2.345 -6.299 1.00 91.44 181 GLN A C 1
ATOM 1443 O O . GLN A 1 181 ? 25.770 -2.976 -6.361 1.00 91.44 181 GLN A O 1
ATOM 1448 N N . PHE A 1 182 ? 24.106 -2.116 -5.137 1.00 94.12 182 PHE A N 1
ATOM 1449 C CA . PHE A 1 182 ? 24.589 -2.669 -3.879 1.00 94.12 182 PHE A CA 1
ATOM 1450 C C . PHE A 1 182 ? 24.487 -4.201 -3.856 1.00 94.12 182 PHE A C 1
ATOM 1452 O O . PHE A 1 182 ? 25.458 -4.873 -3.505 1.00 94.12 182 PHE A O 1
ATOM 1459 N N . LEU A 1 183 ? 23.345 -4.754 -4.270 1.00 93.19 183 LEU A N 1
ATOM 1460 C CA . LEU A 1 183 ? 23.109 -6.197 -4.301 1.00 93.19 183 LEU A CA 1
ATOM 1461 C C . LEU A 1 183 ? 24.015 -6.898 -5.312 1.00 93.19 183 LEU A C 1
ATOM 1463 O O . LEU A 1 183 ? 24.602 -7.912 -4.961 1.00 93.19 183 LEU A O 1
ATOM 1467 N N . LEU A 1 184 ? 24.226 -6.326 -6.501 1.00 92.81 184 LEU A N 1
ATOM 1468 C CA . LEU A 1 184 ? 25.178 -6.846 -7.491 1.00 92.81 184 LEU A CA 1
ATOM 1469 C C . LEU A 1 184 ? 26.600 -6.966 -6.923 1.00 92.81 184 LEU A C 1
ATOM 1471 O O . LEU A 1 184 ? 27.296 -7.942 -7.185 1.00 92.81 184 LEU A O 1
ATOM 1475 N N . LYS A 1 185 ? 27.028 -5.997 -6.103 1.00 94.38 185 LYS A N 1
ATOM 1476 C CA . LYS A 1 185 ? 28.347 -6.027 -5.447 1.00 94.38 185 LYS A CA 1
ATOM 1477 C C . LYS A 1 185 ? 28.435 -7.047 -4.313 1.00 94.38 185 LYS A C 1
ATOM 1479 O O . LYS A 1 185 ? 29.522 -7.539 -4.030 1.00 94.38 185 LYS A O 1
ATOM 1484 N N . LYS A 1 186 ? 27.329 -7.308 -3.611 1.00 96.69 186 LYS A N 1
ATOM 1485 C CA . LYS A 1 186 ? 27.303 -8.170 -2.416 1.00 96.69 186 LYS A CA 1
ATOM 1486 C C . LYS A 1 186 ? 26.936 -9.623 -2.709 1.00 96.69 186 LYS A C 1
ATOM 1488 O O . LYS A 1 186 ? 27.396 -10.502 -1.991 1.00 96.69 186 LYS A O 1
ATOM 1493 N N . LEU A 1 187 ? 26.130 -9.875 -3.735 1.00 95.88 187 LEU A N 1
ATOM 1494 C CA . LEU A 1 187 ? 25.565 -11.180 -4.074 1.00 95.88 187 LEU A CA 1
ATOM 1495 C C . LEU A 1 187 ? 26.134 -11.673 -5.408 1.00 95.88 187 LEU A C 1
ATOM 1497 O O . LEU A 1 187 ? 25.400 -11.884 -6.368 1.00 95.88 187 LEU A O 1
ATOM 1501 N N . SER A 1 188 ? 27.452 -11.876 -5.464 1.00 94.19 188 SER A N 1
ATOM 1502 C CA . SER A 1 188 ? 28.152 -12.311 -6.683 1.00 94.19 188 SER A CA 1
ATOM 1503 C C . SER A 1 188 ? 27.709 -13.682 -7.212 1.00 94.19 188 SER A C 1
ATOM 1505 O O . SER A 1 188 ? 27.958 -13.990 -8.373 1.00 94.19 188 SER A O 1
ATOM 1507 N N . PHE A 1 189 ? 27.051 -14.502 -6.385 1.00 95.88 189 PHE A N 1
ATOM 1508 C CA . PHE A 1 189 ? 26.521 -15.808 -6.788 1.00 95.88 189 PHE A CA 1
ATOM 1509 C C . PHE A 1 189 ? 25.225 -15.716 -7.606 1.00 95.88 189 PHE A C 1
ATOM 1511 O O . PHE A 1 189 ? 24.861 -16.682 -8.273 1.00 95.88 189 PHE A O 1
ATOM 1518 N N . ILE A 1 190 ? 24.506 -14.589 -7.544 1.00 92.06 190 ILE A N 1
ATOM 1519 C CA . ILE A 1 190 ? 23.263 -14.403 -8.293 1.00 92.06 190 ILE A CA 1
ATOM 1520 C C . ILE A 1 190 ? 23.609 -13.778 -9.649 1.00 92.06 190 ILE A C 1
ATOM 1522 O O . ILE A 1 190 ? 24.271 -12.739 -9.682 1.00 92.06 190 ILE A O 1
ATOM 1526 N N . PRO A 1 191 ? 23.139 -14.353 -10.772 1.00 90.69 191 PRO A N 1
ATOM 1527 C CA . PRO A 1 191 ? 23.297 -13.748 -12.086 1.00 90.69 191 PRO A CA 1
ATOM 1528 C C . PRO A 1 191 ? 22.833 -12.279 -12.101 1.00 90.69 191 PRO A C 1
ATOM 1530 O O . PRO A 1 191 ? 21.719 -11.997 -11.646 1.00 90.69 191 PRO A O 1
ATOM 1533 N N . PRO A 1 192 ? 23.629 -11.343 -12.657 1.00 87.94 192 PRO A N 1
ATOM 1534 C CA . PRO A 1 192 ? 23.278 -9.925 -12.688 1.00 87.94 192 PRO A CA 1
ATOM 1535 C C . PRO A 1 192 ? 21.905 -9.638 -13.296 1.00 87.94 192 PRO A C 1
ATOM 1537 O O . PRO A 1 192 ? 21.163 -8.816 -12.766 1.00 87.94 192 PRO A O 1
ATOM 1540 N N . SER A 1 193 ? 21.531 -10.387 -14.338 1.00 82.56 193 SER A N 1
ATOM 1541 C CA . SER A 1 193 ? 20.224 -10.287 -14.993 1.00 82.56 193 SER A CA 1
ATOM 1542 C C . SER A 1 193 ? 19.055 -10.504 -14.031 1.00 82.56 193 SER A C 1
ATOM 1544 O O . SER A 1 193 ? 18.036 -9.832 -14.150 1.00 82.56 193 SER A O 1
ATOM 1546 N N . ILE A 1 194 ? 19.200 -11.393 -13.044 1.00 85.62 194 ILE A N 1
ATOM 1547 C CA . ILE A 1 194 ? 18.154 -11.649 -12.050 1.00 85.62 194 ILE A CA 1
ATOM 1548 C C . ILE A 1 194 ? 18.034 -10.461 -11.098 1.00 85.62 194 ILE A C 1
ATOM 1550 O O . ILE A 1 194 ? 16.928 -9.990 -10.862 1.00 85.62 194 ILE A O 1
ATOM 1554 N N . ILE A 1 195 ? 19.143 -9.939 -10.564 1.00 87.88 195 ILE A N 1
ATOM 1555 C CA . ILE A 1 195 ? 19.095 -8.791 -9.639 1.00 87.88 195 ILE A CA 1
ATOM 1556 C C . ILE A 1 195 ? 18.535 -7.551 -10.349 1.00 87.88 195 ILE A C 1
ATOM 1558 O O . ILE A 1 195 ? 17.698 -6.845 -9.784 1.00 87.88 195 ILE A O 1
ATOM 1562 N N . GLU A 1 196 ? 18.970 -7.305 -11.585 1.00 85.56 196 GLU A N 1
ATOM 1563 C CA . GLU A 1 196 ? 18.551 -6.155 -12.391 1.00 85.56 196 GLU A CA 1
ATOM 1564 C C . GLU A 1 196 ? 17.067 -6.183 -12.781 1.00 85.56 196 GLU A C 1
ATOM 1566 O O . GLU A 1 196 ? 16.487 -5.110 -12.961 1.00 85.56 196 GLU A O 1
ATOM 1571 N N . GLU A 1 197 ? 16.455 -7.367 -12.867 1.00 83.31 197 GLU A N 1
ATOM 1572 C CA . GLU A 1 197 ? 15.030 -7.551 -13.171 1.00 83.31 197 GLU A CA 1
ATOM 1573 C C . GLU A 1 197 ? 14.164 -7.610 -11.901 1.00 83.31 197 GLU A C 1
ATOM 1575 O O . GLU A 1 197 ? 13.090 -7.009 -11.829 1.00 83.31 197 GLU A O 1
ATOM 1580 N N . VAL A 1 198 ? 14.637 -8.309 -10.864 1.00 84.38 198 VAL A N 1
ATOM 1581 C CA . VAL A 1 198 ? 13.881 -8.552 -9.627 1.00 84.38 198 VAL A CA 1
ATOM 1582 C C . VAL A 1 198 ? 13.760 -7.281 -8.796 1.00 84.38 198 VAL A C 1
ATOM 1584 O O . VAL A 1 198 ? 12.671 -6.963 -8.323 1.00 84.38 198 VAL A O 1
ATOM 1587 N N . VAL A 1 199 ? 14.844 -6.526 -8.604 1.00 87.81 199 VAL A N 1
ATOM 1588 C CA . VAL A 1 199 ? 14.803 -5.348 -7.723 1.00 87.81 199 VAL A CA 1
ATOM 1589 C C . VAL A 1 199 ? 13.782 -4.314 -8.209 1.00 87.81 199 VAL A C 1
ATOM 1591 O O . VAL A 1 199 ? 12.943 -3.902 -7.406 1.00 87.81 199 VAL A O 1
ATOM 1594 N N . PRO A 1 200 ? 13.755 -3.907 -9.488 1.00 84.25 200 PRO A N 1
ATOM 1595 C CA . PRO A 1 200 ? 12.755 -2.945 -9.928 1.00 84.25 200 PRO A CA 1
ATOM 1596 C C . PRO A 1 200 ? 11.339 -3.524 -9.947 1.00 84.25 200 PRO A C 1
ATOM 1598 O O . PRO A 1 200 ? 10.414 -2.872 -9.461 1.00 84.25 200 PRO A O 1
ATOM 1601 N N . SER A 1 201 ? 11.170 -4.772 -10.392 1.00 82.25 201 SER A N 1
ATOM 1602 C CA . SER A 1 201 ? 9.855 -5.422 -10.466 1.00 82.25 201 SER A CA 1
ATOM 1603 C C . SER A 1 201 ? 9.200 -5.627 -9.098 1.00 82.25 201 SER A C 1
ATOM 1605 O O . SER A 1 201 ? 7.989 -5.465 -8.960 1.00 82.25 201 SER A O 1
ATOM 1607 N N . PHE A 1 202 ? 9.982 -5.952 -8.064 1.00 82.81 202 PHE A N 1
ATOM 1608 C CA . PHE A 1 202 ? 9.454 -6.250 -6.728 1.00 82.81 202 PHE A CA 1
ATOM 1609 C C . PHE A 1 202 ? 9.543 -5.077 -5.746 1.00 82.81 202 PHE A C 1
ATOM 1611 O O . PHE A 1 202 ? 8.842 -5.091 -4.735 1.00 82.81 202 PHE A O 1
ATOM 1618 N N . ILE A 1 203 ? 10.365 -4.058 -6.021 1.00 85.94 203 ILE A N 1
ATOM 1619 C CA . ILE A 1 203 ? 10.547 -2.908 -5.121 1.00 85.94 203 ILE A CA 1
ATOM 1620 C C . ILE A 1 203 ? 10.072 -1.616 -5.778 1.00 85.94 203 ILE A C 1
ATOM 1622 O O . ILE A 1 203 ? 9.167 -0.972 -5.248 1.00 85.94 203 ILE A O 1
ATOM 1626 N N . ALA A 1 204 ? 10.636 -1.230 -6.925 1.00 88.38 204 ALA A N 1
ATOM 1627 C CA . ALA A 1 204 ? 10.285 0.040 -7.562 1.00 88.38 204 ALA A CA 1
ATOM 1628 C C . ALA A 1 204 ? 8.823 0.052 -8.022 1.00 88.38 204 ALA A C 1
ATOM 1630 O O . ALA A 1 204 ? 8.096 1.008 -7.756 1.00 88.38 204 ALA A O 1
ATOM 1631 N N . ALA A 1 205 ? 8.360 -1.030 -8.647 1.00 86.31 205 ALA A N 1
ATOM 1632 C CA . ALA A 1 205 ? 7.030 -1.092 -9.231 1.00 86.31 205 ALA A CA 1
ATOM 1633 C C . ALA A 1 205 ? 5.882 -1.017 -8.221 1.00 86.31 205 ALA A C 1
ATOM 1635 O O . ALA A 1 205 ? 5.005 -0.158 -8.393 1.00 86.31 205 ALA A O 1
ATOM 1636 N N . PRO A 1 206 ? 5.863 -1.829 -7.142 1.00 83.69 206 PRO A N 1
ATOM 1637 C CA . PRO A 1 206 ? 4.792 -1.745 -6.159 1.00 83.69 206 PRO A CA 1
ATOM 1638 C C . PRO A 1 206 ? 4.821 -0.404 -5.423 1.00 83.69 206 PRO A C 1
ATOM 1640 O O . PRO A 1 206 ? 3.769 0.185 -5.184 1.00 83.69 206 PRO A O 1
ATOM 1643 N N . LEU A 1 207 ? 6.011 0.128 -5.117 1.00 86.12 207 LEU A N 1
ATOM 1644 C CA . LEU A 1 207 ? 6.144 1.427 -4.455 1.00 86.12 207 LEU A CA 1
ATOM 1645 C C . LEU A 1 207 ? 5.670 2.578 -5.347 1.00 86.12 207 LEU A C 1
ATOM 1647 O O . LEU A 1 207 ? 4.910 3.424 -4.880 1.00 86.12 207 LEU A O 1
ATOM 1651 N N . THR A 1 208 ? 6.046 2.592 -6.626 1.00 89.00 208 THR A N 1
ATOM 1652 C CA . THR A 1 208 ? 5.590 3.596 -7.598 1.00 89.00 208 THR A CA 1
ATOM 1653 C C . THR A 1 208 ? 4.075 3.538 -7.770 1.00 89.00 208 THR A C 1
ATOM 1655 O O . THR A 1 208 ? 3.412 4.576 -7.728 1.00 89.00 208 THR A O 1
ATOM 1658 N N . HIS A 1 209 ? 3.499 2.336 -7.874 1.00 85.81 209 HIS A N 1
ATOM 1659 C CA . HIS A 1 209 ? 2.049 2.154 -7.922 1.00 85.81 209 HIS A CA 1
ATOM 1660 C C . HIS A 1 209 ? 1.359 2.718 -6.678 1.00 85.81 209 HIS A C 1
ATOM 1662 O O . HIS A 1 209 ? 0.394 3.478 -6.787 1.00 85.81 209 HIS A O 1
ATOM 1668 N N . LEU A 1 210 ? 1.870 2.387 -5.490 1.00 82.88 210 LEU A N 1
ATOM 1669 C CA . LEU A 1 210 ? 1.339 2.883 -4.223 1.00 82.88 210 LEU A CA 1
ATOM 1670 C C . LEU A 1 210 ? 1.452 4.407 -4.129 1.00 82.88 210 LEU A C 1
ATOM 1672 O O . LEU A 1 210 ? 0.491 5.068 -3.754 1.00 82.88 210 LEU A O 1
ATOM 1676 N N . VAL A 1 211 ? 2.575 5.002 -4.527 1.00 87.12 211 VAL A N 1
ATOM 1677 C CA . VAL A 1 211 ? 2.727 6.464 -4.536 1.00 87.12 211 VAL A CA 1
ATOM 1678 C C . VAL A 1 211 ? 1.761 7.131 -5.513 1.00 87.12 211 VAL A C 1
ATOM 1680 O O . VAL A 1 211 ? 1.167 8.161 -5.190 1.00 87.12 211 VAL A O 1
ATOM 1683 N N . LEU A 1 212 ? 1.541 6.545 -6.688 1.00 85.88 212 LEU A N 1
ATOM 1684 C CA . LEU A 1 212 ? 0.620 7.101 -7.675 1.00 85.88 212 LEU A CA 1
ATOM 1685 C C . LEU A 1 212 ? -0.844 7.031 -7.228 1.00 85.88 212 LEU A C 1
ATOM 1687 O O . LEU A 1 212 ? -1.568 8.017 -7.417 1.00 85.88 212 LEU A O 1
ATOM 1691 N N . THR A 1 213 ? -1.248 5.904 -6.636 1.00 82.31 213 THR A N 1
ATOM 1692 C CA . THR A 1 213 ? -2.633 5.616 -6.226 1.00 82.31 213 THR A CA 1
ATOM 1693 C C . THR A 1 213 ? -2.986 6.209 -4.863 1.00 82.31 213 THR A C 1
ATOM 1695 O O . THR A 1 213 ? -4.026 6.846 -4.721 1.00 82.31 213 THR A O 1
ATOM 1698 N N . VAL A 1 214 ? -2.107 6.042 -3.877 1.00 82.44 214 VAL A N 1
ATOM 1699 C CA . VAL A 1 214 ? -2.346 6.339 -2.455 1.00 82.44 214 VAL A CA 1
ATOM 1700 C C . VAL A 1 214 ? -1.639 7.614 -2.001 1.00 82.44 214 VAL A C 1
ATOM 1702 O O . VAL A 1 214 ? -2.132 8.309 -1.112 1.00 82.44 214 VAL A O 1
ATOM 1705 N N . GLY A 1 215 ? -0.498 7.936 -2.612 1.00 86.62 215 GLY A N 1
ATOM 1706 C CA . GLY A 1 215 ? 0.397 9.001 -2.162 1.00 86.62 215 GLY A CA 1
ATOM 1707 C C . GLY A 1 215 ? 1.370 8.546 -1.068 1.00 86.62 215 GLY A C 1
ATOM 1708 O O . GLY A 1 215 ? 1.129 7.578 -0.343 1.00 86.62 215 GLY A O 1
ATOM 1709 N N . VAL A 1 216 ? 2.488 9.267 -0.938 1.00 85.69 216 VAL A N 1
ATOM 1710 C CA . VAL A 1 216 ? 3.579 8.931 -0.000 1.00 85.69 216 VAL A CA 1
ATOM 1711 C C . VAL A 1 216 ? 3.141 8.991 1.465 1.00 85.69 216 VAL A C 1
ATOM 1713 O O . VAL A 1 216 ? 3.525 8.128 2.248 1.00 85.69 216 VAL A O 1
ATOM 1716 N N . GLU A 1 217 ? 2.302 9.954 1.846 1.00 80.12 217 GLU A N 1
ATOM 1717 C CA . GLU A 1 217 ? 1.839 10.106 3.237 1.00 80.12 217 GLU A CA 1
ATOM 1718 C C . GLU A 1 217 ? 1.090 8.864 3.731 1.00 80.12 217 GLU A C 1
ATOM 1720 O O . GLU A 1 217 ? 1.299 8.360 4.840 1.00 80.12 217 GLU A O 1
ATOM 1725 N N . ASN A 1 218 ? 0.236 8.325 2.868 1.00 79.12 218 ASN A N 1
ATOM 1726 C CA . ASN A 1 218 ? -0.551 7.143 3.160 1.00 79.12 218 ASN A CA 1
ATOM 1727 C C . ASN A 1 218 ? 0.283 5.850 3.036 1.00 79.12 218 ASN A C 1
ATOM 1729 O O . ASN A 1 218 ? 0.027 4.893 3.773 1.00 79.12 218 ASN A O 1
ATOM 1733 N N . LEU A 1 219 ? 1.306 5.820 2.168 1.00 81.31 219 LEU A N 1
ATOM 1734 C CA . LEU A 1 219 ? 2.299 4.738 2.122 1.00 81.31 219 LEU A CA 1
ATOM 1735 C C . LEU A 1 219 ? 3.057 4.652 3.451 1.00 81.31 219 LEU A C 1
ATOM 1737 O O . LEU A 1 219 ? 3.075 3.596 4.082 1.00 81.31 219 LEU A O 1
ATOM 1741 N N . PHE A 1 220 ? 3.629 5.771 3.902 1.00 82.19 220 PHE A N 1
ATOM 1742 C CA . PHE A 1 220 ? 4.343 5.848 5.173 1.00 82.19 220 PHE A CA 1
ATOM 1743 C C . PHE A 1 220 ? 3.429 5.458 6.334 1.00 82.19 220 PHE A C 1
ATOM 1745 O O . PHE A 1 220 ? 3.787 4.619 7.154 1.00 82.19 220 PHE A O 1
ATOM 1752 N N . SER A 1 221 ? 2.195 5.968 6.333 1.00 80.00 221 SER A N 1
ATOM 1753 C CA . SER A 1 221 ? 1.163 5.571 7.291 1.00 80.00 221 SER A CA 1
ATOM 1754 C C . SER A 1 221 ? 0.935 4.059 7.323 1.00 80.00 221 SER A C 1
ATOM 1756 O O . SER A 1 221 ? 0.836 3.473 8.397 1.00 80.00 221 SER A O 1
ATOM 1758 N N . SER A 1 222 ? 0.869 3.411 6.160 1.00 76.69 222 SER A N 1
ATOM 1759 C CA . SER A 1 222 ? 0.641 1.965 6.049 1.00 76.69 222 SER A CA 1
ATOM 1760 C C . SER A 1 222 ? 1.850 1.143 6.497 1.00 76.69 222 SER A C 1
ATOM 1762 O O . SER A 1 222 ? 1.676 0.125 7.168 1.00 76.69 222 SER A O 1
ATOM 1764 N N . LEU A 1 223 ? 3.067 1.589 6.178 1.00 79.69 223 LEU A N 1
ATOM 1765 C CA . LEU A 1 223 ? 4.310 0.967 6.641 1.00 79.69 223 LEU A CA 1
ATOM 1766 C C . LEU A 1 223 ? 4.454 1.079 8.158 1.00 79.69 223 LEU A C 1
ATOM 1768 O O . LEU A 1 223 ? 4.653 0.067 8.825 1.00 79.69 223 LEU A O 1
ATOM 1772 N N . VAL A 1 224 ? 4.264 2.279 8.710 1.00 83.88 224 VAL A N 1
ATOM 1773 C CA . VAL A 1 224 ? 4.291 2.518 10.158 1.00 83.88 224 VAL A CA 1
ATOM 1774 C C . VAL A 1 224 ? 3.252 1.647 10.852 1.00 83.88 224 VAL A C 1
ATOM 1776 O O . VAL A 1 224 ? 3.584 0.944 11.800 1.00 83.88 224 VAL A O 1
ATOM 1779 N N . LEU A 1 225 ? 2.016 1.602 10.347 1.00 80.00 225 LEU A N 1
ATOM 1780 C CA . LEU A 1 225 ? 0.988 0.714 10.892 1.00 80.00 225 LEU A CA 1
ATOM 1781 C C . LEU A 1 225 ? 1.378 -0.766 10.793 1.00 80.00 225 LEU A C 1
ATOM 1783 O O . LEU A 1 225 ? 1.063 -1.520 11.704 1.00 80.00 225 LEU A O 1
ATOM 1787 N N . SER A 1 226 ? 2.060 -1.194 9.730 1.00 78.75 226 SER A N 1
ATOM 1788 C CA . SER A 1 226 ? 2.506 -2.587 9.576 1.00 78.75 226 SER A CA 1
ATOM 1789 C C . SER A 1 226 ? 3.606 -2.952 10.575 1.00 78.75 226 SER A C 1
ATOM 1791 O O . SER A 1 226 ? 3.541 -4.011 11.190 1.00 78.75 226 SER A O 1
ATOM 1793 N N . ILE A 1 227 ? 4.564 -2.053 10.808 1.00 80.75 227 ILE A N 1
ATOM 1794 C CA . ILE A 1 227 ? 5.609 -2.223 11.829 1.00 80.75 227 ILE A CA 1
ATOM 1795 C C . ILE A 1 227 ? 4.988 -2.235 13.229 1.00 80.75 227 ILE A C 1
ATOM 1797 O O . ILE A 1 227 ? 5.309 -3.087 14.053 1.00 80.75 227 ILE A O 1
ATOM 1801 N N . LEU A 1 228 ? 4.055 -1.318 13.496 1.00 80.69 228 LEU A N 1
ATOM 1802 C CA . LEU A 1 228 ? 3.353 -1.256 14.775 1.00 80.69 228 LEU A CA 1
ATOM 1803 C C . LEU A 1 228 ? 2.528 -2.520 15.032 1.00 80.69 228 LEU A C 1
ATOM 1805 O O . LEU A 1 228 ? 2.515 -2.995 16.160 1.00 80.69 228 LEU A O 1
ATOM 1809 N N . ARG A 1 229 ? 1.897 -3.094 13.999 1.00 76.94 229 ARG A N 1
ATOM 1810 C CA . ARG A 1 229 ? 1.216 -4.398 14.076 1.00 76.94 229 ARG A CA 1
ATOM 1811 C C . ARG A 1 229 ? 2.173 -5.537 14.388 1.00 76.94 229 ARG A C 1
ATOM 1813 O O . ARG A 1 229 ? 1.836 -6.389 15.195 1.00 76.94 229 ARG A O 1
ATOM 1820 N N . ALA A 1 230 ? 3.334 -5.561 13.737 1.00 79.69 230 ALA A N 1
ATOM 1821 C CA . ALA A 1 230 ? 4.324 -6.611 13.950 1.00 79.69 230 ALA A CA 1
ATOM 1822 C C . ALA A 1 230 ? 4.898 -6.576 15.375 1.00 79.69 230 ALA A C 1
ATOM 1824 O O . ALA A 1 230 ? 5.184 -7.623 15.944 1.00 79.69 230 ALA A O 1
ATOM 1825 N N . ASN A 1 231 ? 5.031 -5.379 15.956 1.00 78.50 231 ASN A N 1
ATOM 1826 C CA . ASN A 1 231 ? 5.666 -5.191 17.260 1.00 78.50 231 ASN A CA 1
ATOM 1827 C C . ASN A 1 231 ? 4.696 -5.121 18.445 1.00 78.50 231 ASN A C 1
ATOM 1829 O O . ASN A 1 231 ? 5.126 -5.326 19.579 1.00 78.50 231 ASN A O 1
ATOM 1833 N N . LYS A 1 232 ? 3.410 -4.816 18.239 1.00 68.69 232 LYS A N 1
ATOM 1834 C CA . LYS A 1 232 ? 2.436 -4.782 19.335 1.00 68.69 232 LYS A CA 1
ATOM 1835 C C . LYS A 1 232 ? 1.599 -6.050 19.370 1.00 68.69 232 LYS A C 1
ATOM 1837 O O . LYS A 1 232 ? 0.686 -6.220 18.571 1.00 68.69 232 LYS A O 1
ATOM 1842 N N . ASN A 1 233 ? 1.806 -6.832 20.425 1.00 65.62 233 ASN A N 1
ATOM 1843 C CA . ASN A 1 233 ? 0.672 -7.430 21.113 1.00 65.62 233 ASN A CA 1
ATOM 1844 C C . ASN A 1 233 ? 0.002 -6.281 21.882 1.00 65.62 233 ASN A C 1
ATOM 1846 O O . ASN A 1 233 ? 0.640 -5.745 22.793 1.00 65.62 233 ASN A O 1
ATOM 1850 N N . PRO A 1 234 ? -1.205 -5.815 21.510 1.00 62.81 234 PRO A N 1
ATOM 1851 C CA . PRO A 1 234 ? -1.922 -4.882 22.369 1.00 62.81 234 PRO A CA 1
ATOM 1852 C C . PRO A 1 234 ? -2.004 -5.497 23.775 1.00 62.81 234 PRO A C 1
ATOM 1854 O O . PRO A 1 234 ? -2.124 -6.724 23.882 1.00 62.81 234 PRO A O 1
ATOM 1857 N N . PRO A 1 235 ? -1.867 -4.696 24.848 1.00 64.38 235 PRO A N 1
ATOM 1858 C CA . PRO A 1 235 ? -2.004 -5.215 26.200 1.00 64.38 235 PRO A CA 1
ATOM 1859 C C . PRO A 1 235 ? -3.361 -5.912 26.288 1.00 64.38 235 PRO A C 1
ATOM 1861 O O . PRO A 1 235 ? -4.400 -5.270 26.136 1.00 64.38 235 PRO A O 1
ATOM 1864 N N . ARG A 1 236 ? -3.348 -7.241 26.449 1.00 70.38 236 ARG A N 1
ATOM 1865 C CA . ARG A 1 236 ? -4.575 -8.018 26.604 1.00 70.38 236 ARG A CA 1
ATOM 1866 C C . ARG A 1 236 ? -5.177 -7.622 27.941 1.00 70.38 236 ARG A C 1
ATOM 1868 O O . ARG A 1 236 ? -4.666 -7.983 28.995 1.00 70.38 236 ARG A O 1
ATOM 1875 N N . CYS A 1 237 ? -6.204 -6.786 27.882 1.00 78.19 237 CYS A N 1
ATOM 1876 C CA . CYS A 1 237 ? -7.038 -6.501 29.029 1.00 78.19 237 CYS A CA 1
ATOM 1877 C C . CYS A 1 237 ? -8.139 -7.560 29.044 1.00 78.19 237 CYS A C 1
ATOM 1879 O O . CYS A 1 237 ? -9.119 -7.451 28.304 1.00 78.19 237 CYS A O 1
ATOM 1881 N N . ASP A 1 238 ? -7.948 -8.575 29.884 1.00 85.50 238 ASP A N 1
ATOM 1882 C CA . ASP A 1 238 ? -8.914 -9.658 30.111 1.00 85.50 238 ASP A CA 1
ATOM 1883 C C . ASP A 1 238 ? -10.041 -9.222 31.068 1.00 85.50 238 ASP A C 1
ATOM 1885 O O . ASP A 1 238 ? -10.748 -10.045 31.638 1.00 85.50 238 ASP A O 1
ATOM 1889 N N . TYR A 1 239 ? -10.204 -7.912 31.274 1.00 90.81 239 TYR A N 1
ATOM 1890 C CA . TYR A 1 239 ? -11.273 -7.368 32.094 1.00 90.81 239 TYR A CA 1
ATOM 1891 C C . TYR A 1 239 ? -12.629 -7.628 31.431 1.00 90.81 239 TYR A C 1
ATOM 1893 O O . TYR A 1 239 ? -12.944 -7.073 30.370 1.00 90.81 239 TYR A O 1
ATOM 1901 N N . GLU A 1 240 ? -13.431 -8.469 32.076 1.00 92.00 240 GLU A N 1
ATOM 1902 C CA . GLU A 1 240 ? -14.811 -8.729 31.688 1.00 92.00 240 GLU A CA 1
ATOM 1903 C C . GLU A 1 240 ? -15.692 -7.542 32.081 1.00 92.00 240 GLU A C 1
ATOM 1905 O O . GLU A 1 240 ? -15.670 -7.060 33.215 1.00 92.00 240 GLU A O 1
ATOM 1910 N N . ILE A 1 241 ? -16.457 -7.038 31.113 1.00 92.38 241 ILE A N 1
ATOM 1911 C CA . ILE A 1 241 ? -17.362 -5.913 31.335 1.00 92.38 241 ILE A CA 1
ATOM 1912 C C . ILE A 1 241 ? -18.576 -6.439 32.109 1.00 92.38 241 ILE A C 1
ATOM 1914 O O . ILE A 1 241 ? -19.217 -7.378 31.632 1.00 92.38 241 ILE A O 1
ATOM 1918 N N . PRO A 1 242 ? -18.915 -5.857 33.274 1.00 93.06 242 PRO A N 1
ATOM 1919 C CA . PRO A 1 242 ? -20.110 -6.246 34.008 1.00 93.06 242 PRO A CA 1
ATOM 1920 C C . PRO A 1 242 ? -21.363 -6.102 33.132 1.00 93.06 242 PRO A C 1
ATOM 1922 O O . PRO A 1 242 ? -21.468 -5.116 32.401 1.00 93.06 242 PRO A O 1
ATOM 1925 N N . PRO A 1 243 ? -22.339 -7.021 33.226 1.00 89.94 243 PRO A N 1
ATOM 1926 C CA . PRO A 1 243 ? -23.516 -7.029 32.351 1.00 89.94 243 PRO A CA 1
ATOM 1927 C C . PRO A 1 243 ? -24.390 -5.771 32.475 1.00 89.94 243 PRO A C 1
ATOM 1929 O O . PRO A 1 243 ? -25.137 -5.450 31.555 1.00 89.94 243 PRO A O 1
ATOM 1932 N N . GLU A 1 244 ? -24.293 -5.053 33.595 1.00 92.06 244 GLU A N 1
ATOM 1933 C CA . GLU A 1 244 ? -25.030 -3.813 33.853 1.00 92.06 244 GLU A CA 1
ATOM 1934 C C . GLU A 1 244 ? -24.349 -2.562 33.270 1.00 92.06 244 GLU A C 1
ATOM 1936 O O . GLU A 1 244 ? -24.998 -1.524 33.140 1.00 92.06 244 GLU A O 1
ATOM 1941 N N . GLU A 1 245 ? -23.057 -2.620 32.914 1.00 92.88 245 GLU A N 1
ATOM 1942 C CA . GLU A 1 245 ? -22.351 -1.437 32.411 1.00 92.88 245 GLU A CA 1
ATOM 1943 C C . GLU A 1 245 ? -22.773 -1.150 30.954 1.00 92.88 245 GLU A C 1
ATOM 1945 O O . GLU A 1 245 ? -22.618 -1.999 30.067 1.00 92.88 245 GLU A O 1
ATOM 1950 N N . PRO A 1 246 ? -23.286 0.057 30.656 1.00 94.12 246 PRO A N 1
ATOM 1951 C CA . PRO A 1 246 ? -23.759 0.385 29.321 1.00 94.12 246 PRO A CA 1
ATOM 1952 C C . PRO A 1 246 ? -22.584 0.557 28.352 1.00 94.12 246 PRO A C 1
ATOM 1954 O O . PRO A 1 246 ? -21.860 1.551 28.386 1.00 94.12 246 PRO A O 1
ATOM 1957 N N . VAL A 1 247 ? -22.427 -0.390 27.424 1.00 96.44 247 VAL A N 1
ATOM 1958 C CA . VAL A 1 247 ? -21.434 -0.276 26.346 1.00 96.44 247 VAL A CA 1
ATOM 1959 C C . VAL A 1 247 ? -21.933 0.705 25.262 1.00 96.44 247 VAL A C 1
ATOM 1961 O O . VAL A 1 247 ? -23.053 0.530 24.757 1.00 96.44 247 VAL A O 1
ATOM 1964 N N . PRO A 1 248 ? -21.126 1.707 24.856 1.00 97.50 248 PRO A N 1
ATOM 1965 C CA . PRO A 1 248 ? -21.473 2.655 23.799 1.00 97.50 248 PRO A CA 1
ATOM 1966 C C . PRO A 1 248 ? -21.769 1.979 22.458 1.00 97.50 248 PRO A C 1
ATOM 1968 O O . PRO A 1 248 ? -21.099 1.019 22.074 1.00 97.50 248 PRO A O 1
ATOM 1971 N N . GLN A 1 249 ? -22.731 2.519 21.703 1.00 97.38 249 GLN A N 1
ATOM 1972 C CA . GLN A 1 249 ? -23.148 1.943 20.419 1.00 97.38 249 GLN A CA 1
ATOM 1973 C C . GLN A 1 249 ? -22.008 1.889 19.394 1.00 97.38 249 GLN A C 1
ATOM 1975 O O . GLN A 1 249 ? -21.901 0.910 18.659 1.00 97.38 249 GLN A O 1
ATOM 1980 N N . ALA A 1 250 ? -21.124 2.891 19.392 1.00 97.56 250 ALA A N 1
ATOM 1981 C CA . ALA A 1 250 ? -19.964 2.936 18.507 1.00 97.56 250 ALA A CA 1
ATOM 1982 C C . ALA A 1 250 ? -18.999 1.754 18.716 1.00 97.56 250 ALA A C 1
ATOM 1984 O O . ALA A 1 250 ? -18.289 1.388 17.793 1.00 97.56 250 ALA A O 1
ATOM 1985 N N . LEU A 1 251 ? -18.986 1.118 19.895 1.00 97.81 251 LEU A N 1
ATOM 1986 C CA . LEU A 1 251 ? -18.121 -0.028 20.214 1.00 97.81 251 LEU A CA 1
ATOM 1987 C C . LEU A 1 251 ? -18.848 -1.381 20.144 1.00 97.81 251 LEU A C 1
ATOM 1989 O O . LEU A 1 251 ? -18.252 -2.411 20.476 1.00 97.81 251 LEU A O 1
ATOM 1993 N N . LYS A 1 252 ? -20.117 -1.395 19.721 1.00 97.69 252 LYS A N 1
ATOM 1994 C CA . LYS A 1 252 ? -20.939 -2.605 19.633 1.00 97.69 252 LYS A CA 1
ATOM 1995 C C . LYS A 1 252 ? -20.931 -3.201 18.236 1.00 97.69 252 LYS A C 1
ATOM 1997 O O . LYS A 1 252 ? -21.150 -2.533 17.227 1.00 97.69 252 LYS A O 1
ATOM 2002 N N . CYS A 1 253 ? -20.792 -4.517 18.187 1.00 98.06 253 CYS A N 1
ATOM 2003 C CA . CYS A 1 253 ? -21.037 -5.284 16.982 1.00 98.06 253 CYS A CA 1
ATOM 2004 C C . CYS A 1 253 ? -22.538 -5.396 16.728 1.00 98.06 253 CYS A C 1
ATOM 2006 O O . CYS A 1 253 ? -23.273 -5.928 17.552 1.00 98.06 253 CYS A O 1
ATOM 2008 N N . ILE A 1 254 ? -22.992 -5.003 15.541 1.00 97.00 254 ILE A N 1
ATOM 2009 C CA . ILE A 1 254 ? -24.424 -5.018 15.210 1.00 97.00 254 ILE A CA 1
ATOM 2010 C C . ILE A 1 254 ? -25.047 -6.423 15.101 1.00 97.00 254 ILE A C 1
ATOM 2012 O O . ILE A 1 254 ? -26.259 -6.544 14.986 1.00 97.00 254 ILE A O 1
ATOM 2016 N N . ILE A 1 255 ? -24.232 -7.487 15.086 1.00 96.75 255 ILE A N 1
ATOM 2017 C CA . ILE A 1 255 ? -24.715 -8.875 14.987 1.00 96.75 255 ILE A CA 1
ATOM 2018 C C . ILE A 1 255 ? -24.979 -9.462 16.377 1.00 96.75 255 ILE A C 1
ATOM 2020 O O . ILE A 1 255 ? -25.978 -10.145 16.569 1.00 96.75 255 ILE A O 1
ATOM 2024 N N . CYS A 1 256 ? -24.061 -9.259 17.328 1.00 97.19 256 CYS A N 1
ATOM 2025 C CA . CYS A 1 256 ? -24.200 -9.795 18.689 1.00 97.19 256 CYS A CA 1
ATOM 2026 C C . CYS A 1 256 ? -24.656 -8.753 19.712 1.00 97.19 256 CYS A C 1
ATOM 2028 O O . CYS A 1 256 ? -24.915 -9.132 20.845 1.00 97.19 256 CYS A O 1
ATOM 2030 N N . TYR A 1 257 ? -24.745 -7.478 19.322 1.00 96.25 257 TYR A N 1
ATOM 2031 C CA . TYR A 1 257 ? -25.089 -6.330 20.172 1.00 96.25 257 TYR A CA 1
ATOM 2032 C C . TYR A 1 257 ? -24.177 -6.132 21.393 1.00 96.25 257 TYR A C 1
ATOM 2034 O O . TYR A 1 257 ? -24.486 -5.353 22.292 1.00 96.25 257 TYR A O 1
ATOM 2042 N N . ASP A 1 258 ? -23.024 -6.793 21.370 1.00 96.44 258 ASP A N 1
ATOM 2043 C CA . ASP A 1 258 ? -22.008 -6.784 22.415 1.00 96.44 258 ASP A CA 1
ATOM 2044 C C . ASP A 1 258 ? -20.740 -6.079 21.914 1.00 96.44 258 ASP A C 1
ATOM 2046 O O . ASP A 1 258 ? -20.593 -5.818 20.711 1.00 96.44 258 ASP A O 1
ATOM 2050 N N . ILE A 1 259 ? -19.825 -5.764 22.828 1.00 96.75 259 ILE A N 1
ATOM 2051 C CA . ILE A 1 259 ? -18.548 -5.136 22.516 1.00 96.75 259 ILE A CA 1
ATOM 2052 C C . ILE A 1 259 ? -17.757 -5.967 21.499 1.00 96.75 259 ILE A C 1
ATOM 2054 O O . ILE A 1 259 ? -17.796 -7.204 21.487 1.00 96.75 259 ILE A O 1
ATOM 2058 N N . PHE A 1 260 ? -17.018 -5.292 20.617 1.00 97.38 260 PHE A N 1
ATOM 2059 C CA . PHE A 1 260 ? -16.238 -6.002 19.611 1.00 97.38 260 PHE A CA 1
ATOM 2060 C C . PHE A 1 260 ? -15.240 -6.995 20.225 1.00 97.38 260 PHE A C 1
ATOM 2062 O O . PHE A 1 260 ? -14.473 -6.682 21.132 1.00 97.38 260 PHE A O 1
ATOM 2069 N N . THR A 1 261 ? -15.220 -8.199 19.657 1.00 95.56 261 THR A N 1
ATOM 2070 C CA . THR A 1 261 ? -14.251 -9.259 19.949 1.00 95.56 261 THR A CA 1
ATOM 2071 C C . THR A 1 261 ? -13.581 -9.662 18.640 1.00 95.56 261 THR A C 1
ATOM 2073 O O . THR A 1 261 ? -14.266 -10.144 17.733 1.00 95.56 261 THR A O 1
ATOM 2076 N N . ASP A 1 262 ? -12.267 -9.429 18.532 1.00 95.31 262 ASP A N 1
ATOM 2077 C CA . ASP A 1 262 ? -11.492 -9.540 17.281 1.00 95.31 262 ASP A CA 1
ATOM 2078 C C . ASP A 1 262 ? -12.180 -8.775 16.128 1.00 95.31 262 ASP A C 1
ATOM 2080 O O . ASP A 1 262 ? -12.768 -9.380 15.220 1.00 95.31 262 ASP A O 1
ATOM 2084 N N . PRO A 1 263 ? -12.214 -7.428 16.207 1.00 97.00 263 PRO A N 1
ATOM 2085 C CA . PRO A 1 263 ? -12.928 -6.604 15.245 1.00 97.00 263 PRO A CA 1
ATOM 2086 C C . PRO A 1 263 ? -12.340 -6.732 13.836 1.00 97.00 263 PRO A C 1
ATOM 2088 O O . PRO A 1 263 ? -11.136 -6.604 13.604 1.00 97.00 263 PRO A O 1
ATOM 2091 N N . VAL A 1 264 ? -13.223 -6.917 12.861 1.00 96.56 264 VAL A N 1
ATOM 2092 C CA . VAL A 1 264 ? -12.926 -6.925 11.429 1.00 96.56 264 VAL A CA 1
ATOM 2093 C C . VAL A 1 264 ? -13.818 -5.924 10.712 1.00 96.56 264 VAL A C 1
ATOM 2095 O O . VAL A 1 264 ? -15.000 -5.806 11.019 1.00 96.56 264 VAL A O 1
ATOM 2098 N N . THR A 1 265 ? -13.263 -5.227 9.731 1.00 95.44 265 THR A N 1
ATOM 2099 C CA . THR A 1 265 ? -14.006 -4.344 8.837 1.00 95.44 265 THR A CA 1
ATOM 2100 C C . THR A 1 265 ? -14.330 -5.073 7.544 1.00 95.44 265 THR A C 1
ATOM 2102 O O . THR A 1 265 ? -13.448 -5.668 6.922 1.00 95.44 265 THR A O 1
ATOM 2105 N N . CYS A 1 266 ? -15.578 -4.968 7.106 1.00 95.00 266 CYS A N 1
ATOM 2106 C CA . CYS A 1 266 ? -16.024 -5.349 5.777 1.00 95.00 266 CYS A CA 1
ATOM 2107 C C . CYS A 1 266 ? -16.852 -4.201 5.197 1.00 95.00 266 CYS A C 1
ATOM 2109 O O . CYS A 1 266 ? -17.746 -3.699 5.867 1.00 95.00 266 CYS A O 1
ATOM 2111 N N . ARG A 1 267 ? -16.540 -3.752 3.974 1.00 91.88 267 ARG A N 1
ATOM 2112 C CA . ARG A 1 267 ? -17.349 -2.741 3.255 1.00 91.88 267 ARG A CA 1
ATOM 2113 C C . ARG A 1 267 ? -17.602 -1.443 4.047 1.00 91.88 267 ARG A C 1
ATOM 2115 O O . ARG A 1 267 ? -18.633 -0.812 3.885 1.00 91.88 267 ARG A O 1
ATOM 2122 N N . GLY A 1 268 ? -16.654 -1.051 4.901 1.00 93.12 268 GLY A N 1
ATOM 2123 C CA . GLY A 1 268 ? -16.747 0.148 5.747 1.00 93.12 268 GLY A CA 1
ATOM 2124 C C . GLY A 1 268 ? -17.330 -0.090 7.145 1.00 93.12 268 GLY A C 1
ATOM 2125 O O . GLY A 1 268 ? -17.138 0.742 8.024 1.00 93.12 268 GLY A O 1
ATOM 2126 N N . HIS A 1 269 ? -17.941 -1.249 7.394 1.00 95.88 269 HIS A N 1
ATOM 2127 C CA . HIS A 1 269 ? -18.575 -1.587 8.668 1.00 95.88 269 HIS A CA 1
ATOM 2128 C C . HIS A 1 269 ? -17.732 -2.556 9.499 1.00 95.88 269 HIS A C 1
ATOM 2130 O O . HIS A 1 269 ? -17.115 -3.470 8.949 1.00 95.88 269 HIS A O 1
ATOM 2136 N N . THR A 1 270 ? -17.728 -2.387 10.823 1.00 97.50 270 THR A N 1
ATOM 2137 C CA . THR A 1 270 ? -16.968 -3.238 11.755 1.00 97.50 270 THR A CA 1
ATOM 2138 C C . THR A 1 270 ? -17.864 -4.298 12.403 1.00 97.50 270 THR A C 1
ATOM 2140 O O . THR A 1 270 ? -18.999 -4.025 12.785 1.00 97.50 270 THR A O 1
ATOM 2143 N N . PHE A 1 271 ? -17.339 -5.515 12.555 1.00 98.06 271 PHE A N 1
ATOM 2144 C CA . PHE A 1 271 ? -18.000 -6.674 13.161 1.00 98.06 271 PHE A CA 1
ATOM 2145 C C . PHE A 1 271 ? -17.011 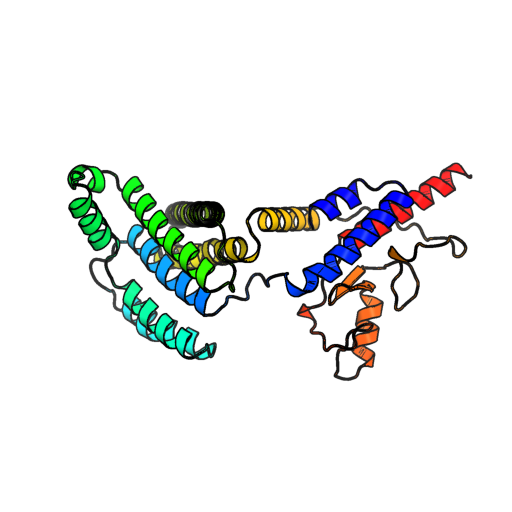-7.466 14.017 1.00 98.06 271 PHE A C 1
ATOM 2147 O O . PHE A 1 271 ? -15.810 -7.411 13.775 1.00 98.06 271 PHE A O 1
ATOM 2154 N N . CYS A 1 272 ? -17.487 -8.300 14.940 1.00 98.38 272 CYS A N 1
ATOM 2155 C CA . CYS A 1 272 ? -16.645 -9.366 15.496 1.00 98.38 272 CYS A CA 1
ATOM 2156 C C . CYS A 1 272 ? -16.338 -10.397 14.400 1.00 98.38 272 CYS A C 1
ATOM 2158 O O . CYS A 1 272 ? -17.267 -10.840 13.710 1.00 98.38 272 CYS A O 1
ATOM 2160 N N . ARG A 1 273 ? -15.086 -10.860 14.277 1.00 97.38 273 ARG A N 1
ATOM 2161 C CA . ARG A 1 273 ? -14.707 -11.875 13.273 1.00 97.38 273 ARG A CA 1
ATOM 2162 C C . ARG A 1 273 ? -15.588 -13.116 13.348 1.00 97.38 273 ARG A C 1
ATOM 2164 O O . ARG A 1 273 ? -16.089 -13.587 12.327 1.00 97.38 273 ARG A O 1
ATOM 2171 N N . GLY A 1 274 ? -15.822 -13.626 14.558 1.00 96.94 274 GLY A N 1
ATOM 2172 C CA . GLY A 1 274 ? -16.674 -14.795 14.783 1.00 96.94 274 GLY A CA 1
ATOM 2173 C C . GLY A 1 274 ? -18.139 -14.565 14.395 1.00 96.94 274 GLY A C 1
ATOM 2174 O O . GLY A 1 274 ? -18.801 -15.482 13.909 1.00 96.94 274 GLY A O 1
ATOM 2175 N N . CYS A 1 275 ? -18.658 -13.347 14.562 1.00 97.62 275 CYS A N 1
ATOM 2176 C CA . CYS A 1 275 ? -20.020 -13.001 14.153 1.00 97.62 275 CYS A CA 1
ATOM 2177 C C . CYS A 1 275 ? -20.144 -12.929 12.632 1.00 97.62 275 CYS A C 1
ATOM 2179 O O . CYS A 1 275 ? -21.022 -13.582 12.070 1.00 97.62 275 CYS A O 1
ATOM 2181 N N . LEU A 1 276 ? -19.227 -12.224 11.963 1.00 96.44 276 LEU A N 1
ATOM 2182 C CA . LEU A 1 276 ? -19.233 -12.131 10.506 1.00 96.44 276 LEU A CA 1
ATOM 2183 C C . LEU A 1 276 ? -19.020 -13.507 9.858 1.00 96.44 276 LEU A C 1
ATOM 2185 O O . LEU A 1 276 ? -19.758 -13.883 8.956 1.00 96.44 276 LEU A O 1
ATOM 2189 N N . ARG A 1 277 ? -18.084 -14.320 10.360 1.00 94.56 277 ARG A N 1
ATOM 2190 C CA . ARG A 1 277 ? -17.847 -15.672 9.830 1.00 94.56 277 ARG A CA 1
ATOM 2191 C C . ARG A 1 277 ? -19.080 -16.570 9.958 1.00 94.56 277 ARG A C 1
ATOM 2193 O O . ARG A 1 277 ? -19.441 -17.247 9.000 1.00 94.56 277 ARG A O 1
ATOM 2200 N N . ARG A 1 278 ? -19.752 -16.566 11.118 1.00 94.62 278 ARG A N 1
ATOM 2201 C CA . ARG A 1 278 ? -21.005 -17.319 11.315 1.00 94.62 278 ARG A CA 1
ATOM 2202 C C . ARG A 1 278 ? -22.113 -16.837 10.382 1.00 94.62 278 ARG A C 1
ATOM 2204 O O . ARG A 1 278 ? -22.847 -17.667 9.856 1.00 94.62 278 ARG A O 1
ATOM 2211 N N . TRP A 1 279 ? -22.216 -15.526 10.167 1.00 94.44 279 TRP A N 1
ATOM 2212 C CA . TRP A 1 279 ? -23.165 -14.950 9.217 1.00 94.44 279 TRP A CA 1
ATOM 2213 C C . TRP A 1 279 ? -22.935 -15.489 7.802 1.00 94.44 279 TRP A C 1
ATOM 2215 O O . TRP A 1 279 ? -23.853 -16.035 7.199 1.00 94.44 279 TRP A O 1
ATOM 2225 N N . LEU A 1 280 ? -21.695 -15.435 7.310 1.00 92.19 280 LEU A N 1
ATOM 2226 C CA . LEU A 1 280 ? -21.357 -15.878 5.952 1.00 92.19 280 LEU A CA 1
ATOM 2227 C C . LEU A 1 280 ? -21.507 -17.385 5.747 1.00 92.19 280 LEU A C 1
ATOM 2229 O O . LEU A 1 280 ? -21.895 -17.819 4.667 1.00 92.19 280 LEU A O 1
ATOM 2233 N N . HIS A 1 281 ? -21.266 -18.191 6.782 1.00 90.19 281 HIS A N 1
ATOM 2234 C CA . HIS A 1 281 ? -21.523 -19.632 6.714 1.00 90.19 281 HIS A CA 1
ATOM 2235 C C . HIS A 1 281 ? -23.012 -19.961 6.582 1.00 90.19 281 HIS A C 1
ATOM 2237 O O . HIS A 1 281 ? -23.376 -20.934 5.925 1.00 90.19 281 HIS A O 1
ATOM 2243 N N . ARG A 1 282 ? -23.897 -19.147 7.170 1.00 87.75 282 ARG A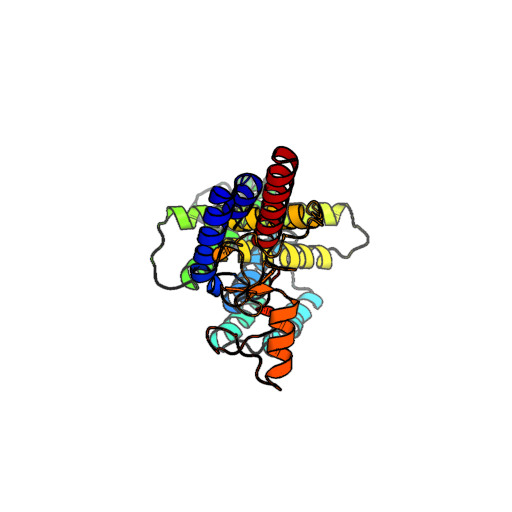 N 1
ATOM 2244 C CA . ARG A 1 282 ? -25.349 -19.364 7.086 1.00 87.75 282 ARG A CA 1
ATOM 2245 C C . ARG A 1 282 ? -25.923 -19.055 5.707 1.00 87.75 282 ARG A C 1
ATOM 2247 O O . ARG A 1 282 ? -26.960 -19.612 5.363 1.00 87.75 282 ARG A O 1
ATOM 2254 N N . THR A 1 283 ? -25.262 -18.228 4.899 1.00 80.19 283 THR A N 1
ATOM 2255 C CA . THR A 1 283 ? -25.804 -17.777 3.609 1.00 80.19 283 THR A CA 1
ATOM 2256 C C . THR A 1 283 ? -25.512 -18.717 2.424 1.00 80.19 283 THR A C 1
ATOM 2258 O O . THR A 1 283 ? -25.689 -18.314 1.277 1.00 80.19 283 THR A O 1
ATOM 2261 N N . ARG A 1 284 ? -25.112 -19.979 2.682 1.00 68.12 284 ARG A N 1
ATOM 2262 C CA . ARG A 1 284 ? -25.104 -21.135 1.744 1.00 68.12 284 ARG A CA 1
ATOM 2263 C C . ARG A 1 284 ? -24.688 -20.811 0.294 1.00 68.12 284 ARG A C 1
ATOM 2265 O O . ARG A 1 284 ? -25.398 -21.139 -0.649 1.00 68.12 284 ARG A O 1
ATOM 2272 N N . GLY A 1 285 ? -23.529 -20.176 0.113 1.00 66.50 285 GLY A N 1
ATOM 2273 C CA . GLY A 1 285 ? -22.958 -19.880 -1.213 1.00 66.50 285 GLY A CA 1
ATOM 2274 C C . GLY A 1 285 ? -23.146 -18.438 -1.698 1.00 66.50 285 GLY A C 1
ATOM 2275 O O . GLY A 1 285 ? -22.494 -18.025 -2.654 1.00 66.50 285 GLY A O 1
ATOM 2276 N N . HIS A 1 286 ? -23.942 -17.629 -0.995 1.00 78.12 286 HIS A N 1
ATOM 2277 C CA . HIS A 1 286 ? -24.067 -16.194 -1.246 1.00 78.12 286 HIS A CA 1
ATOM 2278 C C . HIS A 1 286 ? -23.538 -15.411 -0.048 1.00 78.12 286 HIS A C 1
ATOM 2280 O O . HIS A 1 286 ? -24.305 -14.965 0.802 1.00 78.12 286 HIS A O 1
ATOM 2286 N N . ALA A 1 287 ? -22.216 -15.272 0.058 1.00 88.38 287 ALA A N 1
ATOM 2287 C CA . ALA A 1 287 ? -21.579 -14.440 1.077 1.00 88.38 287 ALA A CA 1
ATOM 2288 C C . ALA A 1 287 ? -22.052 -12.985 0.914 1.00 88.38 287 ALA A C 1
ATOM 2290 O O . ALA A 1 287 ? -21.538 -12.254 0.070 1.00 88.38 287 ALA A O 1
ATOM 2291 N N . ARG A 1 288 ? -23.077 -12.588 1.676 1.00 93.62 288 ARG A N 1
ATOM 2292 C CA . ARG A 1 288 ? -23.691 -11.259 1.616 1.00 93.62 288 ARG A CA 1
ATOM 2293 C C . ARG A 1 288 ? -23.375 -10.469 2.872 1.00 93.62 288 ARG A C 1
ATOM 2295 O O . ARG A 1 288 ? -23.394 -11.007 3.980 1.00 93.62 288 ARG A O 1
ATOM 2302 N N . HIS A 1 289 ? -23.111 -9.187 2.687 1.00 94.75 289 HIS A N 1
ATOM 2303 C CA . HIS A 1 289 ? -22.839 -8.258 3.765 1.00 94.75 289 HIS A CA 1
ATOM 2304 C C . HIS A 1 289 ? -24.068 -8.116 4.689 1.00 94.75 289 HIS A C 1
ATOM 2306 O O . HIS A 1 289 ? -25.169 -7.924 4.173 1.00 94.75 289 HIS A O 1
ATOM 2312 N N . PRO A 1 290 ? -23.918 -8.155 6.030 1.00 94.56 290 PRO A N 1
ATOM 2313 C CA . PRO A 1 290 ? -25.056 -8.113 6.959 1.00 94.56 290 PRO A CA 1
ATOM 2314 C C . PRO A 1 290 ? -25.919 -6.845 6.881 1.00 94.56 290 PRO A C 1
ATOM 2316 O O . PRO A 1 290 ? -27.101 -6.899 7.189 1.00 94.56 290 PRO A O 1
ATOM 2319 N N . ILE A 1 291 ? -25.323 -5.711 6.495 1.00 94.94 291 ILE A N 1
ATOM 2320 C CA . ILE A 1 291 ? -25.996 -4.397 6.469 1.00 94.94 291 ILE A CA 1
ATOM 2321 C C . ILE A 1 291 ? -26.499 -4.067 5.064 1.00 94.94 291 ILE A C 1
ATOM 2323 O O . ILE A 1 291 ? -27.691 -3.919 4.842 1.00 94.94 291 ILE A O 1
ATOM 2327 N N . THR A 1 292 ? -25.584 -3.965 4.100 1.00 94.00 292 THR A N 1
ATOM 2328 C CA . THR A 1 292 ? -25.897 -3.574 2.719 1.00 94.00 292 THR A CA 1
ATOM 2329 C C . THR A 1 292 ? -26.513 -4.687 1.866 1.00 94.00 292 THR A C 1
ATOM 2331 O O . THR A 1 292 ? -27.077 -4.401 0.817 1.00 94.00 292 THR A O 1
ATOM 2334 N N . GLY A 1 293 ? -26.382 -5.962 2.254 1.00 93.19 293 GLY A N 1
ATOM 2335 C CA . GLY A 1 293 ? -26.844 -7.103 1.452 1.00 93.19 293 GLY A CA 1
ATOM 2336 C C . GLY A 1 293 ? -26.003 -7.405 0.201 1.00 93.19 293 GLY A C 1
ATOM 2337 O O . GLY A 1 293 ? -26.302 -8.365 -0.513 1.00 93.19 293 GLY A O 1
ATOM 2338 N N . GLU A 1 294 ? -24.949 -6.627 -0.059 1.00 91.81 294 GLU A N 1
ATOM 2339 C CA . GLU A 1 294 ? -24.053 -6.801 -1.206 1.00 91.81 294 GLU A CA 1
ATOM 2340 C C . GLU A 1 294 ? -23.222 -8.082 -1.106 1.00 91.81 294 GLU A C 1
ATOM 2342 O O . GLU A 1 294 ? -22.901 -8.550 -0.015 1.00 91.81 294 GLU A O 1
ATOM 2347 N N . MET A 1 295 ? -22.813 -8.632 -2.251 1.00 91.88 295 MET A N 1
ATOM 2348 C CA . MET A 1 295 ? -21.892 -9.768 -2.289 1.00 91.88 295 MET A CA 1
ATOM 2349 C C . MET A 1 295 ? -20.504 -9.354 -1.794 1.00 91.88 295 MET A C 1
ATOM 2351 O O . MET A 1 295 ? -19.921 -8.386 -2.285 1.00 91.88 295 MET A O 1
ATOM 2355 N N . ILE A 1 296 ? -19.951 -10.124 -0.861 1.00 92.31 296 ILE A N 1
ATOM 2356 C CA . ILE A 1 296 ? -18.624 -9.892 -0.296 1.00 92.31 296 ILE A CA 1
ATOM 2357 C C . ILE A 1 296 ? -17.680 -11.043 -0.611 1.00 92.31 296 ILE A C 1
ATOM 2359 O O . ILE A 1 296 ? -18.067 -12.211 -0.646 1.00 92.31 296 ILE A O 1
ATOM 2363 N N . LYS A 1 297 ? -16.412 -10.699 -0.826 1.00 89.19 297 LYS A N 1
ATOM 2364 C CA . LYS A 1 297 ? -15.318 -11.665 -0.951 1.00 89.19 297 LYS A CA 1
ATOM 2365 C C . LYS A 1 297 ? -14.555 -11.733 0.364 1.00 89.19 297 LYS A C 1
ATOM 2367 O O . LYS A 1 297 ? -14.511 -10.759 1.108 1.00 89.19 297 LYS A O 1
ATOM 2372 N N . GLU A 1 298 ? -13.876 -12.844 0.627 1.00 86.56 298 GLU A N 1
ATOM 2373 C CA . GLU A 1 298 ? -13.025 -12.966 1.819 1.00 86.56 298 GLU A CA 1
ATOM 2374 C C . GLU A 1 298 ? -11.911 -11.902 1.845 1.00 86.56 298 GLU A C 1
ATOM 2376 O O . GLU A 1 298 ? -11.594 -11.359 2.898 1.00 86.56 298 GLU A O 1
ATOM 2381 N N . SER A 1 299 ? -11.424 -11.481 0.670 1.00 82.88 299 SER A N 1
ATOM 2382 C CA . SER A 1 299 ? -10.488 -10.356 0.521 1.00 82.88 299 SER A CA 1
ATOM 2383 C C . SER A 1 299 ? -11.031 -8.999 0.988 1.00 82.88 299 SER A C 1
ATOM 2385 O O . SER A 1 299 ? -10.254 -8.059 1.170 1.00 82.88 299 SER A O 1
ATOM 2387 N N . ASP A 1 300 ? -12.352 -8.866 1.125 1.00 88.75 300 ASP A N 1
ATOM 2388 C CA . ASP A 1 300 ? -13.009 -7.635 1.574 1.00 88.75 300 ASP A CA 1
ATOM 2389 C C . ASP A 1 300 ? -13.045 -7.539 3.108 1.00 88.75 300 ASP A C 1
ATOM 2391 O O . ASP A 1 300 ? -13.373 -6.478 3.641 1.00 88.75 300 ASP A O 1
ATOM 2395 N N . ILE A 1 301 ? -12.707 -8.624 3.816 1.00 93.00 301 ILE A N 1
ATOM 2396 C CA . ILE A 1 301 ? -12.676 -8.703 5.277 1.00 93.00 301 ILE A CA 1
ATOM 2397 C C . ILE A 1 301 ? -11.254 -8.403 5.752 1.00 93.00 301 ILE A C 1
ATOM 2399 O O . ILE A 1 301 ? -10.303 -9.103 5.407 1.00 93.00 301 ILE A O 1
ATOM 2403 N N . LYS A 1 302 ? -11.090 -7.357 6.563 1.00 91.81 302 LYS A N 1
ATOM 2404 C CA . LYS A 1 302 ? -9.781 -6.916 7.067 1.00 91.81 302 LYS A CA 1
ATOM 2405 C C . LYS A 1 302 ? -9.825 -6.747 8.580 1.00 91.81 302 LYS A C 1
ATOM 2407 O O . LYS A 1 302 ? -10.779 -6.190 9.100 1.00 91.81 302 LYS A O 1
ATOM 2412 N N . SER A 1 303 ? -8.786 -7.176 9.294 1.00 91.94 303 SER A N 1
ATOM 2413 C CA . SER A 1 303 ? -8.658 -6.916 10.738 1.00 91.94 303 SER A CA 1
ATOM 2414 C C . SER A 1 303 ? -8.660 -5.414 11.035 1.00 91.94 303 SER A C 1
ATOM 2416 O O . SER A 1 303 ? -7.946 -4.656 10.366 1.00 91.94 303 SER A O 1
ATOM 2418 N N . ASN A 1 304 ? -9.392 -4.995 12.065 1.00 93.56 304 ASN A N 1
ATOM 2419 C CA . ASN A 1 304 ? -9.520 -3.599 12.454 1.00 93.56 304 ASN A CA 1
ATOM 2420 C C . ASN A 1 304 ? -8.813 -3.309 13.781 1.00 93.56 304 ASN A C 1
ATOM 2422 O O . ASN A 1 304 ? -9.408 -3.271 14.852 1.00 93.56 304 ASN A O 1
ATOM 2426 N N . ILE A 1 305 ? -7.516 -3.047 13.681 1.00 91.19 305 ILE A N 1
ATOM 2427 C CA . ILE A 1 305 ? -6.653 -2.792 14.842 1.00 91.19 305 ILE A CA 1
ATOM 2428 C C . ILE A 1 305 ? -7.008 -1.510 15.593 1.00 91.19 305 ILE A C 1
ATOM 2430 O O . ILE A 1 305 ? -6.726 -1.411 16.781 1.00 91.19 305 ILE A O 1
ATOM 2434 N N . VAL A 1 306 ? -7.610 -0.519 14.927 1.00 94.25 306 VAL A N 1
ATOM 2435 C CA . VAL A 1 306 ? -8.034 0.703 15.624 1.00 94.25 306 VAL A CA 1
ATOM 2436 C C . VAL A 1 306 ? -9.138 0.354 16.617 1.00 94.25 306 VAL A C 1
ATOM 2438 O O . VAL A 1 306 ? -9.027 0.698 17.785 1.00 94.25 306 VAL A O 1
ATOM 2441 N N . PHE A 1 307 ? -10.144 -0.409 16.188 1.00 96.06 307 PHE A N 1
ATOM 2442 C CA . PHE A 1 307 ? -11.205 -0.874 17.082 1.00 96.06 307 PHE A CA 1
ATOM 2443 C C . PHE A 1 307 ? -10.709 -1.838 18.159 1.00 96.06 307 PHE A C 1
ATOM 2445 O O . PHE A 1 307 ? -11.176 -1.769 19.289 1.00 96.06 307 PHE A O 1
ATOM 2452 N N . ASP A 1 308 ? -9.742 -2.695 17.839 1.00 94.12 308 ASP A N 1
ATOM 2453 C CA . ASP A 1 308 ? -9.135 -3.602 18.819 1.00 94.12 308 ASP A CA 1
ATOM 2454 C C . ASP A 1 308 ? -8.457 -2.826 19.965 1.00 94.12 308 ASP A C 1
ATOM 2456 O O . ASP A 1 308 ? -8.644 -3.116 21.151 1.00 94.12 308 ASP A O 1
ATOM 2460 N N . LEU A 1 309 ? -7.742 -1.755 19.610 1.00 94.06 309 LEU A N 1
ATOM 2461 C CA . LEU A 1 309 ? -7.122 -0.840 20.560 1.00 94.06 309 LEU A CA 1
ATOM 2462 C C . LEU A 1 309 ? -8.161 -0.043 21.364 1.00 94.06 309 LEU A C 1
ATOM 2464 O O . LEU A 1 309 ? -8.033 0.058 22.581 1.00 94.06 309 LEU A O 1
ATOM 2468 N N . LEU A 1 310 ? -9.197 0.491 20.710 1.00 96.44 310 LEU A N 1
ATOM 2469 C CA . LEU A 1 310 ? -10.263 1.249 21.376 1.00 96.44 310 LEU A CA 1
ATOM 2470 C C . LEU A 1 310 ? -11.021 0.393 22.398 1.00 96.44 310 LEU A C 1
ATOM 2472 O O . LEU A 1 310 ? -11.254 0.845 23.516 1.00 96.44 310 LEU A O 1
ATOM 2476 N N . VAL A 1 311 ? -11.347 -0.858 22.056 1.00 95.94 311 VAL A N 1
ATOM 2477 C CA . VAL A 1 311 ? -11.976 -1.807 22.990 1.00 95.94 311 VAL A CA 1
ATOM 2478 C C . VAL A 1 311 ? -11.062 -2.099 24.176 1.00 95.94 311 VAL A C 1
ATOM 2480 O O . VAL A 1 311 ? -11.520 -2.103 25.318 1.00 95.94 311 VAL A O 1
ATOM 2483 N N . SER A 1 312 ? -9.768 -2.302 23.927 1.00 94.50 312 SER A N 1
ATOM 2484 C CA . SER A 1 312 ? -8.786 -2.546 24.987 1.00 94.50 312 SER A CA 1
ATOM 2485 C C . SER A 1 312 ? -8.679 -1.352 25.943 1.00 94.50 312 SER A C 1
ATOM 2487 O O . SER A 1 312 ? -8.753 -1.524 27.159 1.00 94.50 312 SER A O 1
ATOM 2489 N N . ASN A 1 313 ? -8.595 -0.130 25.409 1.00 95.38 313 ASN A N 1
ATOM 2490 C CA . ASN A 1 313 ? -8.566 1.090 26.215 1.00 95.38 313 ASN A CA 1
ATOM 2491 C C . ASN A 1 313 ? -9.874 1.291 26.991 1.00 95.38 313 ASN A C 1
ATOM 2493 O O . ASN A 1 313 ? -9.839 1.709 28.147 1.00 95.38 313 ASN A O 1
ATOM 2497 N N . TYR A 1 314 ? -11.020 0.953 26.396 1.00 96.81 314 TYR A N 1
ATOM 2498 C CA . TYR A 1 314 ? -12.319 1.062 27.057 1.00 96.81 314 TYR A CA 1
ATOM 2499 C C . TYR A 1 314 ? -12.416 0.123 28.263 1.00 96.81 314 TYR A C 1
ATOM 2501 O O . TYR A 1 314 ? -12.806 0.550 29.352 1.00 96.81 314 TYR A O 1
ATOM 2509 N N . ARG A 1 315 ? -11.976 -1.132 28.104 1.00 95.88 315 ARG A N 1
ATOM 2510 C CA . ARG A 1 315 ? -11.882 -2.100 29.208 1.00 95.88 315 ARG A CA 1
ATOM 2511 C C . ARG A 1 315 ? -10.974 -1.597 30.331 1.00 95.88 315 ARG A C 1
ATOM 2513 O O . ARG A 1 315 ? -11.369 -1.657 31.491 1.00 95.88 315 ARG A O 1
ATOM 2520 N N . LEU A 1 316 ? -9.816 -1.021 30.001 1.00 95.12 316 LEU A N 1
ATOM 2521 C CA . LEU A 1 316 ? -8.911 -0.423 30.992 1.00 95.12 316 LEU A CA 1
ATOM 2522 C C . LEU A 1 316 ? -9.549 0.762 31.735 1.00 95.12 316 LEU A C 1
ATOM 2524 O O . LEU A 1 316 ? -9.391 0.884 32.949 1.00 95.12 316 LEU A O 1
ATOM 2528 N N . CYS A 1 317 ? -10.303 1.617 31.037 1.00 95.25 317 CYS A N 1
ATOM 2529 C CA . CYS A 1 317 ? -11.034 2.720 31.666 1.00 95.25 317 CYS A CA 1
ATOM 2530 C C . CYS A 1 317 ? -12.052 2.204 32.690 1.00 95.25 317 CYS A C 1
ATOM 2532 O O . CYS A 1 317 ? -12.133 2.729 33.801 1.00 95.25 317 CYS A O 1
ATOM 2534 N N . LEU A 1 318 ? -12.802 1.156 32.338 1.00 95.56 318 LEU A N 1
ATOM 2535 C CA . LEU A 1 318 ? -13.762 0.521 33.241 1.00 95.56 318 LEU A CA 1
ATOM 2536 C C . LEU A 1 318 ? -13.088 -0.146 34.439 1.00 95.56 318 LEU A C 1
ATOM 2538 O O . LEU A 1 318 ? -13.527 0.048 35.572 1.00 95.56 318 LEU A O 1
ATOM 2542 N N . GLN A 1 319 ? -11.994 -0.870 34.207 1.00 94.94 319 GLN A N 1
ATOM 2543 C CA . GLN A 1 319 ? -11.220 -1.503 35.269 1.00 94.94 319 GLN A CA 1
ATOM 2544 C C . GLN A 1 319 ? -10.715 -0.470 36.287 1.00 94.94 319 GLN A C 1
ATOM 2546 O O . GLN A 1 319 ? -10.870 -0.660 37.493 1.00 94.94 319 GLN A O 1
ATOM 2551 N N . ASN A 1 320 ? -10.167 0.652 35.813 1.00 94.44 320 ASN A N 1
ATOM 2552 C CA . ASN A 1 320 ? -9.687 1.733 36.675 1.00 94.44 320 ASN A CA 1
ATOM 2553 C C . ASN A 1 320 ? -10.832 2.421 37.433 1.00 94.44 320 ASN A C 1
ATOM 2555 O O . ASN A 1 320 ? -10.707 2.685 38.627 1.00 94.44 320 ASN A O 1
ATOM 2559 N N . LYS A 1 321 ? -11.968 2.666 36.768 1.00 95.19 321 LYS A N 1
ATOM 2560 C CA . LYS A 1 321 ? -13.178 3.228 37.391 1.00 95.19 321 LYS A CA 1
ATOM 2561 C C . LYS A 1 321 ? -13.683 2.343 38.532 1.00 95.19 321 LYS A C 1
ATOM 2563 O O . LYS A 1 321 ? -14.023 2.865 39.588 1.00 95.19 321 LYS A O 1
ATOM 2568 N N . ASN A 1 322 ? -13.687 1.024 38.345 1.00 92.75 322 ASN A N 1
ATOM 2569 C CA . ASN A 1 322 ? -14.109 0.080 39.380 1.00 92.75 322 ASN A CA 1
ATOM 2570 C C . ASN A 1 322 ? -13.090 -0.050 40.511 1.00 92.75 322 ASN A C 1
ATOM 2572 O O . ASN A 1 322 ? -13.487 -0.098 41.670 1.00 92.75 322 ASN A O 1
ATOM 2576 N N . ARG A 1 323 ? -11.789 -0.004 40.204 1.00 92.81 323 ARG A N 1
ATOM 2577 C CA . ARG A 1 323 ? -10.738 0.023 41.228 1.00 92.81 323 ARG A CA 1
ATOM 2578 C C . ARG A 1 323 ? -10.817 1.259 42.128 1.00 92.81 323 ARG A C 1
ATOM 2580 O O . ARG A 1 323 ? -10.497 1.152 43.297 1.00 92.81 323 ARG A O 1
ATOM 2587 N N . ASN A 1 324 ? -11.249 2.401 41.597 1.00 92.25 324 ASN A N 1
ATOM 2588 C CA . ASN A 1 324 ? -11.409 3.635 42.374 1.00 92.25 324 ASN A CA 1
ATOM 2589 C C . ASN A 1 324 ? -12.713 3.686 43.193 1.00 92.25 324 ASN A C 1
ATOM 2591 O O . ASN A 1 324 ? -12.891 4.608 43.985 1.00 92.25 324 ASN A O 1
ATOM 2595 N N . ARG A 1 325 ? -13.651 2.759 42.955 1.00 88.81 325 ARG A N 1
ATOM 2596 C CA . ARG A 1 325 ? -14.916 2.644 43.702 1.00 88.81 325 ARG A CA 1
ATOM 2597 C C . ARG A 1 325 ? -14.829 1.666 44.877 1.00 88.81 325 ARG A C 1
ATOM 2599 O O . ARG A 1 325 ? -15.672 1.756 45.764 1.00 88.81 325 ARG A O 1
ATOM 2606 N N . ALA A 1 326 ? -13.884 0.728 44.823 1.00 77.62 326 ALA A N 1
ATOM 2607 C CA . ALA A 1 326 ? -13.590 -0.240 45.878 1.00 77.62 326 ALA A CA 1
ATOM 2608 C C . ALA A 1 326 ? -12.653 0.371 46.926 1.00 77.62 326 ALA A C 1
ATOM 2610 O O . ALA A 1 326 ? -12.857 0.067 48.120 1.00 77.62 326 ALA A O 1
#

pLDDT: mean 87.41, std 8.58, range [50.31, 98.38]